Protein AF-A0A818VTC3-F1 (afdb_monomer_lite)

Sequence (369 aa):
MKGSDATNNSQQFNDITTQKNSIYTGKILANLHAGVMDIEAIQTHPITGERTKIVYRYLLLDSETNLQGLLQRLTTYGKLRNVQLLQLVDLNLLSAESAHDEKQKFETLKERLDECAEYRRSMIVYDLDSLVGINRSEGNASTGRTTNLSLINHNIYTHIKDKFQNTHVEFSTNPSHDNETNTEEKWSIVVISEPFLLRQFSDDVKFTRPQSELEEEQAEIRRANEKIRCVQCDDYYVEQDNRMGVCLHHDGFIYDNLSADLTMYIRKRAIEQLLEEEAAFNDQVSHRTLTQEQREQLERRKHRLKYICCDQTLQIGGTINGCKRGKHSPPHITRNEWESVCNRNQEYREKRLTLLKNRVRLQQELNSH

Foldseek 3Di:
DDPDDLVVLLVVLLVPPDPDQKFWFLEKEAALQVQKIKTWIWGQDPPPRDTDIAIDIGGHHPQPNDPVSVVVSVVSNLVSVVAPEEEEDFLVQCVVVVNPDLVSSVVSVVVVVVVQVVTLGYAYEYACCRSWPKDWDWDQDPVGIDTDIDTDNVVSLVVLLVVSLPRGWDDDPDPDPDDDDSTRRYHYYYYDHDPVCSVVSCVSSVPDDHPVVVVVVVVVVCLQPDFAQFLFQRGTDGPVPQDWQPDAGALAWKFFQPDLLRDTDHLVVVLVVLVVVVVVVVVVVVVDDDDPVVVVVNVVRQQGIAGLVPRDGDDDDDRDRHPDTGGGDDRVQDSVNSSVSNVPPPVSVVSSVVSSVVSVVVVVVVVVD

pLDDT: mean 86.64, std 12.54, range [31.94, 98.12]

Radius of gyration: 36.83 Å; chains: 1; bounding box: 92×47×117 Å

Structure (mmCIF, N/CA/C/O backbone):
data_AF-A0A818VTC3-F1
#
_entry.id   AF-A0A818VTC3-F1
#
loop_
_atom_site.group_PDB
_atom_site.id
_atom_site.type_symbol
_atom_site.label_atom_id
_atom_site.label_alt_id
_atom_site.label_comp_id
_atom_site.label_asym_id
_atom_site.label_entity_id
_atom_site.label_seq_id
_atom_site.pdbx_PDB_ins_code
_atom_site.Cartn_x
_atom_site.Cartn_y
_atom_site.Cartn_z
_atom_site.occupancy
_atom_site.B_iso_or_equiv
_atom_site.auth_seq_id
_atom_site.auth_comp_id
_atom_site.auth_asym_id
_atom_site.auth_atom_id
_atom_site.pdbx_PDB_model_num
ATOM 1 N N . MET A 1 1 ? -7.099 -28.345 -2.795 1.00 39.00 1 MET A N 1
ATOM 2 C CA . MET A 1 1 ? -7.503 -27.427 -1.712 1.00 39.00 1 MET A CA 1
ATOM 3 C C . MET A 1 1 ? -7.835 -28.289 -0.509 1.00 39.00 1 MET A C 1
ATOM 5 O O . MET A 1 1 ? -8.793 -29.047 -0.572 1.00 39.00 1 MET A O 1
ATOM 9 N N . LYS A 1 2 ? -6.944 -28.327 0.486 1.00 31.94 2 LYS A N 1
ATOM 10 C CA . LYS A 1 2 ? -7.108 -29.157 1.684 1.00 31.94 2 LYS A CA 1
ATOM 11 C C . LYS A 1 2 ? -7.902 -28.349 2.708 1.00 31.94 2 LYS A C 1
ATOM 13 O O . LYS A 1 2 ? -7.462 -27.274 3.088 1.00 31.94 2 LYS A O 1
ATOM 18 N N . GLY A 1 3 ? -9.067 -28.860 3.098 1.00 41.34 3 GLY A N 1
ATOM 19 C CA . GLY A 1 3 ? -9.838 -28.358 4.230 1.00 41.34 3 GLY A CA 1
ATOM 20 C C . GLY A 1 3 ? -9.204 -28.826 5.535 1.00 41.34 3 GLY A C 1
ATOM 21 O O . GLY A 1 3 ? -9.527 -29.898 6.035 1.00 41.34 3 GLY A O 1
ATOM 22 N N . SER A 1 4 ? -8.271 -28.038 6.051 1.00 43.22 4 SER A N 1
ATOM 23 C CA . SER A 1 4 ? -7.742 -28.135 7.410 1.00 43.22 4 SER A CA 1
ATOM 24 C C . SER A 1 4 ? -7.339 -26.726 7.823 1.00 43.22 4 SER A C 1
ATOM 26 O O . SER A 1 4 ? -6.567 -26.130 7.085 1.00 43.22 4 SER A O 1
ATOM 28 N N . ASP A 1 5 ? -7.906 -26.213 8.923 1.00 49.03 5 ASP A N 1
ATOM 29 C CA . ASP A 1 5 ? -7.344 -25.171 9.823 1.00 49.03 5 ASP A CA 1
ATOM 30 C C . ASP A 1 5 ? -8.361 -24.182 10.427 1.00 49.03 5 ASP A C 1
ATOM 32 O O . ASP A 1 5 ? -7.987 -23.365 11.266 1.00 49.03 5 ASP A O 1
ATOM 36 N N . ALA A 1 6 ? -9.665 -24.293 10.149 1.00 47.62 6 ALA A N 1
ATOM 37 C CA . ALA A 1 6 ? -10.658 -23.445 10.832 1.00 47.62 6 ALA A CA 1
ATOM 38 C C . ALA A 1 6 ? -10.726 -23.704 12.358 1.00 47.62 6 ALA A C 1
ATOM 40 O O . ALA A 1 6 ? -10.856 -22.773 13.153 1.00 47.62 6 ALA A O 1
ATOM 41 N N . THR A 1 7 ? -10.576 -24.961 12.795 1.00 50.78 7 THR A N 1
ATOM 42 C CA . THR A 1 7 ? -10.583 -25.330 14.222 1.00 50.78 7 THR A CA 1
ATOM 43 C C . THR A 1 7 ? -9.333 -24.856 14.969 1.00 50.78 7 THR A C 1
ATOM 45 O O . THR A 1 7 ? -9.454 -24.454 16.125 1.00 50.78 7 THR A O 1
ATOM 48 N N . ASN A 1 8 ? -8.166 -24.810 14.313 1.00 56.31 8 ASN A N 1
ATOM 49 C CA . ASN A 1 8 ? -6.914 -24.332 14.918 1.00 56.31 8 ASN A CA 1
ATOM 50 C C . ASN A 1 8 ? -6.965 -22.828 15.242 1.00 56.31 8 ASN A C 1
ATOM 52 O O . ASN A 1 8 ? -6.545 -22.416 16.322 1.00 56.31 8 ASN A O 1
ATOM 56 N N . ASN A 1 9 ? -7.548 -22.012 14.358 1.00 54.59 9 ASN A N 1
ATOM 57 C CA . ASN A 1 9 ? -7.625 -20.559 14.560 1.00 54.59 9 ASN A CA 1
ATOM 58 C C . ASN A 1 9 ? -8.535 -20.162 15.736 1.00 54.59 9 ASN A C 1
ATOM 60 O O . ASN A 1 9 ? -8.224 -19.229 16.476 1.00 54.59 9 ASN A O 1
ATOM 64 N N . SER A 1 10 ? -9.641 -20.887 15.952 1.00 54.78 10 SER A N 1
ATOM 65 C CA . SER A 1 10 ? -10.542 -20.635 17.089 1.00 54.78 10 SER A CA 1
ATOM 66 C C . SER A 1 10 ? -9.905 -20.938 18.452 1.00 54.78 10 SER A C 1
ATOM 68 O O . SER A 1 10 ? -10.189 -20.243 19.427 1.00 54.78 10 SER A O 1
ATOM 70 N N . GLN A 1 11 ? -9.023 -21.942 18.524 1.00 55.50 11 GLN A N 1
ATOM 71 C CA . GLN A 1 11 ? -8.292 -22.271 19.750 1.00 55.50 11 GLN A CA 1
ATOM 72 C C . GLN A 1 11 ? -7.185 -21.247 20.021 1.00 55.50 11 GLN A C 1
ATOM 74 O O . GLN A 1 11 ? -7.085 -20.764 21.144 1.00 55.50 11 GLN A O 1
ATOM 79 N N . GLN A 1 12 ? -6.451 -20.803 18.993 1.00 60.62 12 GLN A N 1
ATOM 80 C CA . GLN A 1 12 ? -5.389 -19.796 19.144 1.00 60.62 12 GLN A CA 1
ATOM 81 C C . GLN A 1 12 ? -5.875 -18.444 19.684 1.00 60.62 12 GLN A C 1
ATOM 83 O O . GLN A 1 12 ? -5.166 -17.815 20.464 1.00 60.62 12 GLN A O 1
ATOM 88 N N . PHE A 1 13 ? -7.076 -17.996 19.303 1.00 61.94 13 PHE A N 1
ATOM 89 C CA . PHE A 1 13 ? -7.644 -16.756 19.846 1.00 61.94 13 PHE A CA 1
ATOM 90 C C . PHE A 1 13 ? -8.060 -16.890 21.321 1.00 61.94 13 PHE A C 1
ATOM 92 O O . PHE A 1 13 ? -7.973 -15.942 22.094 1.00 61.94 13 PHE A O 1
ATOM 99 N N . ASN A 1 14 ? -8.498 -18.075 21.743 1.00 60.69 14 ASN A N 1
ATOM 100 C CA . ASN A 1 14 ? -8.892 -18.316 23.131 1.00 60.69 14 ASN A CA 1
ATOM 101 C C . ASN A 1 14 ? -7.681 -18.610 24.042 1.00 60.69 14 ASN A C 1
ATOM 103 O O . ASN A 1 14 ? -7.727 -18.284 25.226 1.00 60.69 14 ASN A O 1
ATOM 107 N N . ASP A 1 15 ? -6.573 -19.110 23.482 1.00 58.56 15 ASP A N 1
ATOM 108 C CA . ASP A 1 15 ? -5.282 -19.342 24.158 1.00 58.56 15 ASP A CA 1
ATOM 109 C C . ASP A 1 15 ? -4.424 -18.070 24.325 1.00 58.56 15 ASP A C 1
ATOM 111 O O . ASP A 1 15 ? -3.247 -18.124 24.688 1.00 58.56 15 ASP A O 1
ATOM 115 N N . ILE A 1 16 ? -5.022 -16.887 24.148 1.00 59.25 16 ILE A N 1
ATOM 116 C CA . ILE A 1 16 ? -4.427 -15.564 24.423 1.00 59.25 16 ILE A CA 1
ATOM 117 C C . ILE A 1 16 ? -3.971 -15.396 25.889 1.00 59.25 16 ILE A C 1
ATOM 119 O O . ILE A 1 16 ? -3.355 -14.393 26.259 1.00 59.25 16 ILE A O 1
ATOM 123 N N . THR A 1 17 ? -4.222 -16.382 26.751 1.00 51.62 17 THR A N 1
ATOM 124 C CA . THR A 1 17 ? -3.647 -16.485 28.091 1.00 51.62 17 THR A CA 1
ATOM 125 C C . THR A 1 17 ? -2.115 -16.542 28.031 1.00 51.62 17 THR A C 1
ATOM 127 O O . THR A 1 17 ? -1.484 -17.593 28.073 1.00 51.62 17 THR A O 1
ATOM 130 N N . THR A 1 18 ? -1.517 -15.350 28.005 1.00 54.97 18 THR A N 1
ATOM 131 C CA . THR A 1 18 ? -0.121 -15.023 28.313 1.00 54.97 18 THR A CA 1
ATOM 132 C C . THR A 1 18 ? 0.927 -15.590 27.358 1.00 54.97 18 THR A C 1
ATOM 134 O O . THR A 1 18 ? 1.704 -16.479 27.709 1.00 54.97 18 THR A O 1
ATOM 137 N N . GLN A 1 19 ? 1.069 -14.968 26.181 1.00 64.69 19 GLN A N 1
ATOM 138 C CA . GLN A 1 19 ? 2.383 -14.979 25.535 1.00 64.69 19 GLN A CA 1
ATOM 139 C C . GLN A 1 19 ? 3.405 -14.367 26.505 1.00 64.69 19 GLN A C 1
ATOM 141 O O . GLN A 1 19 ? 3.238 -13.236 26.971 1.00 64.69 19 GLN A O 1
ATOM 146 N N . LYS A 1 20 ? 4.436 -15.144 26.865 1.00 67.38 20 LYS A N 1
ATOM 147 C CA . LYS A 1 20 ? 5.444 -14.736 27.855 1.00 67.38 20 LYS A CA 1
ATOM 148 C C . LYS A 1 20 ? 6.032 -13.373 27.467 1.00 67.38 20 LYS A C 1
ATOM 150 O O . LYS A 1 20 ? 6.410 -13.160 26.318 1.00 67.38 20 LYS A O 1
ATOM 155 N N . ASN A 1 21 ? 6.115 -12.470 28.443 1.00 77.44 21 ASN A N 1
ATOM 156 C CA . ASN A 1 21 ? 6.640 -11.104 28.313 1.00 77.44 21 ASN A CA 1
ATOM 157 C C . ASN A 1 21 ? 5.792 -10.127 27.479 1.00 77.44 21 ASN A C 1
ATOM 159 O O . ASN A 1 21 ? 6.317 -9.097 27.058 1.00 77.44 21 ASN A O 1
ATOM 163 N N . SER A 1 22 ? 4.506 -10.411 27.249 1.00 85.88 22 SER A N 1
ATOM 164 C CA . SER A 1 22 ? 3.594 -9.476 26.576 1.00 85.88 22 SER A CA 1
ATOM 165 C C . SER A 1 22 ? 2.466 -9.000 27.484 1.00 85.88 22 SER A C 1
ATOM 167 O O . SER A 1 22 ? 1.879 -9.780 28.231 1.00 85.88 22 SER A O 1
ATOM 169 N N . ILE A 1 23 ? 2.152 -7.712 27.384 1.00 88.88 23 ILE A N 1
ATOM 170 C CA . ILE A 1 23 ? 1.072 -7.023 28.093 1.00 88.88 23 ILE A CA 1
ATOM 171 C C . ILE A 1 23 ? 0.120 -6.453 27.043 1.00 88.88 23 ILE A C 1
ATOM 173 O O . ILE A 1 23 ? 0.527 -5.619 26.242 1.00 88.88 23 ILE A O 1
ATOM 177 N N . TYR A 1 24 ? -1.135 -6.893 27.013 1.00 91.38 24 TYR A N 1
ATOM 178 C CA . TYR A 1 24 ? -2.119 -6.348 26.072 1.00 91.38 24 TYR A CA 1
ATOM 179 C C . TYR A 1 24 ? -2.448 -4.889 26.392 1.00 91.38 24 TYR A C 1
ATOM 181 O O . TYR A 1 24 ? -2.533 -4.520 27.560 1.00 91.38 24 TYR A O 1
ATOM 189 N N . THR A 1 25 ? -2.664 -4.061 25.365 1.00 93.69 25 THR A N 1
ATOM 190 C CA . THR A 1 25 ? -3.056 -2.652 25.559 1.00 93.69 25 THR A CA 1
ATOM 191 C C . THR A 1 25 ? -4.565 -2.471 25.704 1.00 93.69 25 THR A C 1
ATOM 193 O O . THR A 1 25 ? -5.024 -1.352 25.887 1.00 93.69 25 THR A O 1
ATOM 196 N N . GLY A 1 26 ? -5.350 -3.545 25.604 1.00 94.75 26 GLY A N 1
ATOM 197 C CA . GLY A 1 26 ? -6.813 -3.473 25.624 1.00 94.75 26 GLY A CA 1
ATOM 198 C C . GLY A 1 26 ? -7.426 -3.066 24.285 1.00 94.75 26 GLY A C 1
ATOM 199 O O . GLY A 1 26 ? -8.639 -2.917 24.192 1.00 94.75 26 GLY A O 1
ATOM 200 N N . LYS A 1 27 ? -6.619 -2.884 23.234 1.00 97.00 27 LYS A N 1
ATOM 201 C CA . LYS A 1 27 ? -7.081 -2.396 21.931 1.00 97.00 27 LYS A CA 1
ATOM 202 C C . LYS A 1 27 ? -7.150 -3.525 20.918 1.00 97.00 27 LYS A C 1
ATOM 204 O O . LYS A 1 27 ? -6.170 -4.246 20.716 1.00 97.00 27 LYS A O 1
ATOM 209 N N . ILE A 1 28 ? -8.299 -3.638 20.264 1.00 96.69 28 ILE A N 1
ATOM 210 C CA . ILE A 1 28 ? -8.540 -4.607 19.197 1.00 96.69 28 ILE A CA 1
ATOM 211 C C . ILE A 1 28 ? -9.128 -3.875 17.995 1.00 96.69 28 ILE A C 1
ATOM 213 O O . ILE A 1 28 ? -10.088 -3.116 18.131 1.00 96.69 28 ILE A O 1
ATOM 217 N N . LEU A 1 29 ? -8.574 -4.132 16.816 1.00 97.50 29 LEU A N 1
ATOM 218 C CA . LEU A 1 29 ? -9.082 -3.624 15.550 1.00 97.50 29 LEU A CA 1
ATOM 219 C C . LEU A 1 29 ? -9.507 -4.808 14.679 1.00 97.50 29 LEU A C 1
ATOM 221 O O . LEU A 1 29 ? -8.680 -5.637 14.305 1.00 97.50 29 LEU A O 1
ATOM 225 N N . ALA A 1 30 ? -10.796 -4.912 14.373 1.00 97.31 30 ALA A N 1
ATOM 226 C CA . ALA A 1 30 ? -11.333 -5.960 13.514 1.00 97.31 30 ALA A CA 1
ATOM 227 C C . ALA A 1 30 ? -11.639 -5.395 12.126 1.00 97.31 30 ALA A C 1
ATOM 229 O O . ALA A 1 30 ? -12.513 -4.545 11.970 1.00 97.31 30 ALA A O 1
ATOM 230 N N . ASN A 1 31 ? -10.924 -5.892 11.121 1.00 95.81 31 ASN A N 1
ATOM 231 C CA . ASN A 1 31 ? -11.122 -5.566 9.719 1.00 95.81 31 ASN A CA 1
ATOM 232 C C . ASN A 1 31 ? -11.954 -6.672 9.056 1.00 95.81 31 ASN A C 1
ATOM 234 O O . ASN A 1 31 ? -11.420 -7.707 8.643 1.00 95.81 31 ASN A O 1
ATOM 238 N N . LEU A 1 32 ? -13.262 -6.437 8.938 1.00 94.56 32 LEU A N 1
ATOM 239 C CA . LEU A 1 32 ? -14.185 -7.399 8.329 1.00 94.56 32 LEU A CA 1
ATOM 240 C C . LEU A 1 32 ? -13.917 -7.585 6.830 1.00 94.56 32 LEU A C 1
ATOM 242 O O . LEU A 1 32 ? -14.113 -8.678 6.307 1.00 94.56 32 LEU A O 1
ATOM 246 N N . HIS A 1 33 ? -13.418 -6.553 6.142 1.00 92.62 33 HIS A N 1
ATOM 247 C CA . HIS A 1 33 ? -13.124 -6.626 4.710 1.00 92.62 33 HIS A CA 1
ATOM 248 C C . HIS A 1 33 ? -11.934 -7.533 4.395 1.00 92.62 33 HIS A C 1
ATOM 250 O O . HIS A 1 33 ? -11.997 -8.325 3.458 1.00 92.62 33 HIS A O 1
ATOM 256 N N . ALA A 1 34 ? -10.859 -7.442 5.179 1.00 92.56 34 ALA A N 1
ATOM 257 C CA . ALA A 1 34 ? -9.692 -8.305 5.002 1.00 92.56 34 ALA A CA 1
ATOM 258 C C . ALA A 1 34 ? -9.799 -9.636 5.761 1.00 92.56 34 ALA A C 1
ATOM 260 O O . ALA A 1 34 ? -8.906 -10.470 5.636 1.00 92.56 34 ALA A O 1
ATOM 261 N N . GLY A 1 35 ? -10.855 -9.843 6.555 1.00 95.19 35 GLY A N 1
ATOM 262 C CA . GLY A 1 35 ? -11.014 -11.067 7.332 1.00 95.19 35 GLY A CA 1
ATOM 263 C C . GLY A 1 35 ? -9.955 -11.214 8.425 1.00 95.19 35 GLY A C 1
ATOM 264 O O . GLY A 1 35 ? -9.517 -12.330 8.703 1.00 95.19 35 GLY A O 1
ATOM 265 N N . VAL A 1 36 ? -9.525 -10.108 9.046 1.00 94.62 36 VAL A N 1
ATOM 266 C CA . VAL A 1 36 ? -8.504 -10.126 10.108 1.00 94.62 36 VAL A CA 1
ATOM 267 C C . VAL A 1 36 ? -8.939 -9.359 11.350 1.00 94.62 36 VAL A C 1
ATOM 269 O O . VAL A 1 36 ? -9.726 -8.418 11.288 1.00 94.62 36 VAL A O 1
ATOM 272 N N . MET A 1 37 ? -8.385 -9.748 12.490 1.00 95.00 37 MET A N 1
ATOM 273 C CA . MET A 1 37 ? -8.521 -9.061 13.764 1.00 95.00 37 MET A CA 1
ATOM 274 C C . MET A 1 37 ? -7.151 -8.928 14.414 1.00 95.00 37 MET A C 1
ATOM 276 O O . MET A 1 37 ? -6.455 -9.916 14.642 1.00 95.00 37 MET A O 1
ATOM 280 N N . ASP A 1 38 ? -6.796 -7.695 14.732 1.00 94.69 38 ASP A N 1
ATOM 281 C CA . ASP A 1 38 ? -5.488 -7.307 15.223 1.00 94.69 38 ASP A CA 1
ATOM 282 C C . ASP A 1 38 ? -5.599 -6.878 16.691 1.00 94.69 38 ASP A C 1
ATOM 284 O O . ASP A 1 38 ? -6.381 -5.990 17.033 1.00 94.69 38 ASP A O 1
ATOM 288 N N . ILE A 1 39 ? -4.820 -7.514 17.569 1.00 94.31 39 ILE A N 1
ATOM 289 C CA . ILE A 1 39 ? -4.745 -7.175 18.997 1.00 94.31 39 ILE A CA 1
ATOM 290 C C . ILE A 1 39 ? -3.402 -6.518 19.288 1.00 94.31 39 ILE A C 1
ATOM 292 O O . ILE A 1 39 ? -2.353 -7.136 19.095 1.00 94.31 39 ILE A O 1
ATOM 296 N N . GLU A 1 40 ? -3.433 -5.296 19.816 1.00 94.56 40 GLU A N 1
ATOM 297 C CA . GLU A 1 40 ? -2.222 -4.575 20.204 1.00 94.56 40 GLU A CA 1
ATOM 298 C C . GLU A 1 40 ? -1.717 -5.025 21.589 1.00 94.56 40 GLU A C 1
ATOM 300 O O . GLU A 1 40 ? -2.469 -5.182 22.560 1.00 94.56 40 GLU A O 1
ATOM 305 N N . ALA A 1 41 ? -0.405 -5.226 21.687 1.00 92.88 41 ALA A N 1
ATOM 306 C CA . ALA A 1 41 ? 0.286 -5.565 22.921 1.00 92.88 41 ALA A CA 1
ATOM 307 C C . ALA A 1 41 ? 1.631 -4.838 23.026 1.00 92.88 41 ALA A C 1
ATOM 309 O O . ALA A 1 41 ? 2.177 -4.339 22.048 1.00 92.88 41 ALA A O 1
ATOM 310 N N . ILE A 1 42 ? 2.176 -4.798 24.234 1.00 91.81 42 ILE A N 1
ATOM 311 C CA . ILE A 1 42 ? 3.516 -4.325 24.556 1.00 91.81 42 ILE A CA 1
ATOM 312 C C . ILE A 1 42 ? 4.346 -5.549 24.921 1.00 91.81 42 ILE A C 1
ATOM 314 O O . ILE A 1 42 ? 4.079 -6.206 25.929 1.00 91.81 42 ILE A O 1
ATOM 318 N N . GLN A 1 43 ? 5.356 -5.849 24.117 1.00 91.12 43 GLN A N 1
ATOM 319 C CA . GLN A 1 43 ? 6.326 -6.895 24.391 1.00 91.12 43 GLN A CA 1
ATOM 320 C C . GLN A 1 43 ? 7.535 -6.295 25.103 1.00 91.12 43 GLN A C 1
ATOM 322 O O . GLN A 1 43 ? 8.075 -5.275 24.684 1.00 91.12 43 GLN A O 1
ATOM 327 N N . THR A 1 44 ? 7.961 -6.927 26.194 1.00 90.12 44 THR A N 1
ATOM 328 C CA . THR A 1 44 ? 9.209 -6.576 26.877 1.00 90.12 44 THR A CA 1
ATOM 329 C C . THR A 1 44 ? 10.291 -7.554 26.445 1.00 90.12 44 THR A C 1
ATOM 331 O O . THR A 1 44 ? 10.167 -8.763 26.656 1.00 90.12 44 THR A O 1
ATOM 334 N N . HIS A 1 45 ? 11.358 -7.048 25.836 1.00 89.56 45 HIS A N 1
ATOM 335 C CA . HIS A 1 45 ? 12.483 -7.872 25.428 1.00 89.56 45 HIS A CA 1
ATOM 336 C C . HIS A 1 45 ? 13.139 -8.504 26.673 1.00 89.56 45 HIS A C 1
ATOM 338 O O . HIS A 1 45 ? 13.501 -7.782 27.604 1.00 89.56 45 HIS A O 1
ATOM 344 N N . PRO A 1 46 ? 13.351 -9.834 26.709 1.00 87.44 46 PRO A N 1
ATOM 345 C CA . PRO A 1 46 ? 13.753 -10.539 27.929 1.00 87.44 46 PRO A CA 1
ATOM 346 C C . PRO A 1 46 ? 15.132 -10.126 28.461 1.00 87.44 46 PRO A C 1
ATOM 348 O O . PRO A 1 46 ? 15.374 -10.216 29.658 1.00 87.44 46 PRO A O 1
ATOM 351 N N . ILE A 1 47 ? 16.035 -9.696 27.573 1.00 90.12 47 ILE A N 1
ATOM 352 C CA . ILE A 1 47 ? 17.414 -9.315 27.926 1.00 90.12 47 ILE A CA 1
ATOM 353 C C . ILE A 1 47 ? 17.549 -7.804 28.160 1.00 90.12 47 ILE A C 1
ATOM 355 O O . ILE A 1 47 ? 18.004 -7.388 29.218 1.00 90.12 47 ILE A O 1
ATOM 359 N N . THR A 1 48 ? 17.177 -6.975 27.178 1.00 93.81 48 THR A N 1
ATOM 360 C CA . THR A 1 48 ? 17.347 -5.514 27.247 1.00 93.81 48 THR A CA 1
ATOM 361 C C . THR A 1 48 ? 16.301 -4.811 28.114 1.00 93.81 48 THR A C 1
ATOM 363 O O . THR A 1 48 ? 16.518 -3.668 28.502 1.00 93.81 48 THR A O 1
ATOM 366 N N . GLY A 1 49 ? 15.160 -5.452 28.398 1.00 90.31 49 GLY A N 1
ATOM 367 C CA . GLY A 1 49 ? 14.019 -4.811 29.059 1.00 90.31 49 GLY A CA 1
ATOM 368 C C . GLY A 1 49 ? 13.302 -3.770 28.189 1.00 90.31 49 GLY A C 1
ATOM 369 O O . GLY A 1 49 ? 12.389 -3.099 28.669 1.00 90.31 49 GLY A O 1
ATOM 370 N N . GLU A 1 50 ? 13.698 -3.626 26.921 1.00 92.38 50 GLU A N 1
ATOM 371 C CA . GLU A 1 50 ? 13.079 -2.698 25.979 1.00 92.38 50 GLU A CA 1
ATOM 372 C C . GLU A 1 50 ? 11.616 -3.078 25.740 1.00 92.38 50 GLU A C 1
ATOM 374 O O . GLU A 1 50 ? 11.294 -4.252 25.548 1.00 92.38 50 GLU A O 1
ATOM 379 N N . ARG A 1 51 ? 10.728 -2.081 25.768 1.00 91.12 51 ARG A N 1
ATOM 380 C CA . ARG A 1 51 ? 9.293 -2.261 25.546 1.00 91.12 51 ARG A CA 1
ATOM 381 C C . ARG A 1 51 ? 8.929 -1.813 24.141 1.00 91.12 51 ARG A C 1
ATOM 383 O O . ARG A 1 51 ? 9.015 -0.626 23.837 1.00 91.12 51 ARG A O 1
ATOM 390 N N . THR A 1 52 ? 8.466 -2.743 23.320 1.00 92.06 52 THR A N 1
ATOM 391 C CA . THR A 1 52 ? 8.019 -2.475 21.953 1.00 92.06 52 THR A CA 1
ATOM 392 C C . THR A 1 52 ? 6.539 -2.795 21.816 1.00 92.06 52 THR A C 1
ATOM 394 O O . THR A 1 52 ? 6.035 -3.750 22.407 1.00 92.06 52 THR A O 1
ATOM 397 N N . LYS A 1 53 ? 5.810 -1.975 21.055 1.00 92.25 53 LYS A N 1
ATOM 398 C CA . LYS A 1 53 ? 4.441 -2.322 20.678 1.00 92.25 53 LYS A CA 1
ATOM 399 C C . LYS A 1 53 ? 4.472 -3.334 19.541 1.00 92.25 53 LYS A C 1
ATOM 401 O O . LYS A 1 53 ? 5.253 -3.183 18.605 1.00 92.25 53 LYS A O 1
ATOM 406 N N . ILE A 1 54 ? 3.610 -4.333 19.627 1.00 92.19 54 ILE A N 1
ATOM 407 C CA . ILE A 1 54 ? 3.440 -5.388 18.634 1.00 92.19 54 ILE A CA 1
ATOM 408 C C . ILE A 1 54 ? 1.950 -5.636 18.394 1.00 92.19 54 ILE A C 1
ATOM 410 O O . ILE A 1 54 ? 1.107 -5.270 19.216 1.00 92.19 54 ILE A O 1
ATOM 414 N N . VAL A 1 55 ? 1.634 -6.292 17.279 1.00 92.69 55 VAL A N 1
ATOM 415 C CA . VAL A 1 55 ? 0.276 -6.734 16.954 1.00 92.69 55 VAL A CA 1
ATOM 416 C C . VAL A 1 55 ? 0.238 -8.238 16.781 1.00 92.69 55 VAL A C 1
ATOM 418 O O . VAL A 1 55 ? 1.023 -8.811 16.026 1.00 92.69 55 VAL A O 1
ATOM 421 N N . TYR A 1 56 ? -0.728 -8.860 17.447 1.00 90.94 56 TYR A N 1
ATOM 422 C CA . TYR A 1 56 ? -1.118 -10.238 17.203 1.00 90.94 56 TYR A CA 1
ATOM 423 C C . TYR A 1 56 ? -2.287 -10.262 16.226 1.00 90.94 56 TYR A C 1
ATOM 425 O O . TYR A 1 56 ? -3.387 -9.827 16.566 1.00 90.94 56 TYR A O 1
ATOM 433 N N . ARG A 1 57 ? -2.030 -10.764 15.017 1.00 92.06 57 ARG A N 1
ATOM 434 C CA . ARG A 1 57 ? -3.021 -10.875 13.946 1.00 92.06 57 ARG A CA 1
ATOM 435 C C . ARG A 1 57 ? -3.685 -12.245 13.965 1.00 92.06 57 ARG A C 1
ATOM 437 O O . ARG A 1 57 ? -3.006 -13.266 13.888 1.00 92.06 57 ARG A O 1
ATOM 444 N N . TYR A 1 58 ? -5.010 -12.246 13.999 1.00 91.62 58 TYR A N 1
ATOM 445 C CA . TYR A 1 58 ? -5.852 -13.434 13.930 1.00 91.62 58 TYR A CA 1
ATOM 446 C C . TYR A 1 58 ? -6.737 -13.367 12.693 1.00 91.62 58 TYR A C 1
ATOM 448 O O . TYR A 1 58 ? -7.307 -12.322 12.384 1.00 91.62 58 TYR A O 1
ATOM 456 N N . LEU A 1 59 ? -6.892 -14.491 12.000 1.00 93.81 59 LEU A N 1
ATOM 457 C CA . LEU A 1 59 ? -7.883 -14.599 10.935 1.00 93.81 59 LEU A CA 1
ATOM 458 C C . LEU A 1 59 ? -9.291 -14.642 11.549 1.00 93.81 59 LEU A C 1
ATOM 460 O O . LEU A 1 59 ? -9.525 -15.271 12.592 1.00 93.81 59 LEU A O 1
ATOM 464 N N . LEU A 1 60 ? -10.232 -13.954 10.911 1.00 93.88 60 LEU A N 1
ATOM 465 C CA . LEU A 1 60 ? -11.651 -14.174 11.156 1.00 93.88 60 LEU A CA 1
ATOM 466 C C . LEU A 1 60 ? -12.024 -15.581 10.667 1.00 93.88 60 LEU A C 1
ATOM 468 O O . LEU A 1 60 ? -11.430 -16.109 9.727 1.00 93.88 60 LEU A O 1
ATOM 472 N N . LEU A 1 61 ? -12.985 -16.207 11.336 1.00 93.06 61 LEU A N 1
ATOM 473 C CA . LEU A 1 61 ? -13.574 -17.459 10.876 1.00 93.06 61 LEU A CA 1
ATOM 474 C C . LEU A 1 61 ? -14.435 -17.191 9.637 1.00 93.06 61 LEU A C 1
ATOM 476 O O . LEU A 1 61 ? -15.007 -16.113 9.500 1.00 93.06 61 LEU A O 1
ATOM 480 N N . ASP A 1 62 ? -14.628 -18.202 8.791 1.00 91.31 62 ASP A N 1
ATOM 481 C CA . ASP A 1 62 ? -15.484 -18.087 7.597 1.00 91.31 62 ASP A CA 1
ATOM 482 C C . ASP A 1 62 ? -16.932 -17.672 7.934 1.00 91.31 62 ASP A C 1
ATOM 484 O O . ASP A 1 62 ? -17.636 -17.117 7.095 1.00 91.31 62 ASP A O 1
ATOM 488 N N . SER A 1 63 ? -17.388 -17.927 9.167 1.00 91.44 63 SER A N 1
ATOM 489 C CA . SER A 1 63 ? -18.699 -17.505 9.678 1.00 91.44 63 SER A CA 1
ATOM 490 C C . SER A 1 63 ? -18.747 -16.055 10.178 1.00 91.44 63 SER A C 1
ATOM 492 O O . SER A 1 63 ? -19.828 -15.529 10.428 1.00 91.44 63 SER A O 1
ATOM 494 N N . GLU A 1 64 ? -17.602 -15.403 10.369 1.00 92.94 64 GLU A N 1
ATOM 495 C CA . GLU A 1 64 ? -17.474 -14.049 10.921 1.00 92.94 64 GLU A CA 1
ATOM 496 C C . GLU A 1 64 ? -17.417 -12.993 9.810 1.00 92.94 64 GLU A C 1
ATOM 498 O O . GLU A 1 64 ? -16.567 -12.107 9.795 1.00 92.94 64 GLU A O 1
ATOM 503 N N . THR A 1 65 ? -18.350 -13.073 8.862 1.00 90.31 65 THR A N 1
ATOM 504 C CA . THR A 1 65 ? -18.450 -12.117 7.747 1.00 90.31 65 THR A CA 1
ATOM 505 C C . THR A 1 65 ? -19.110 -10.795 8.143 1.00 90.31 65 THR A C 1
ATOM 507 O O . THR A 1 65 ? -19.229 -9.890 7.323 1.00 90.31 65 THR A O 1
ATOM 510 N N . ASN A 1 66 ? -19.629 -10.700 9.367 1.00 90.69 66 ASN A N 1
ATOM 511 C CA . ASN A 1 66 ? -20.300 -9.526 9.908 1.00 90.69 66 ASN A CA 1
ATOM 512 C C . ASN A 1 66 ? -20.081 -9.432 11.426 1.00 90.69 66 ASN A C 1
ATOM 514 O O . ASN A 1 66 ? -19.591 -10.367 12.068 1.00 90.69 66 ASN A O 1
ATOM 518 N N . LEU A 1 67 ? -20.488 -8.299 12.001 1.00 91.75 67 LEU A N 1
ATOM 519 C CA . LEU A 1 67 ? -20.369 -8.029 13.430 1.00 91.75 67 LEU A CA 1
ATOM 520 C C . LEU A 1 67 ? -21.056 -9.088 14.302 1.00 91.75 67 LEU A C 1
ATOM 522 O O . LEU A 1 67 ? -20.494 -9.502 15.311 1.00 91.75 67 LEU A O 1
ATOM 526 N N . GLN A 1 68 ? -22.242 -9.560 13.911 1.00 91.00 68 GLN A N 1
ATOM 527 C CA . GLN A 1 68 ? -22.994 -10.550 14.684 1.00 91.00 68 GLN A CA 1
ATOM 528 C C . GLN A 1 68 ? -22.214 -11.863 14.844 1.00 91.00 68 GLN A C 1
ATOM 530 O O . GLN A 1 68 ? -22.156 -12.404 15.948 1.00 91.00 68 GLN A O 1
ATOM 535 N N . GLY A 1 69 ? -21.584 -12.352 13.770 1.00 90.50 69 GLY A N 1
ATOM 536 C CA . GLY A 1 69 ? -20.723 -13.535 13.825 1.00 90.50 69 GLY A CA 1
ATOM 537 C C . GLY A 1 69 ? -19.517 -13.323 14.744 1.00 90.50 69 GLY A C 1
ATOM 538 O O . GLY A 1 69 ? -19.225 -14.165 15.593 1.00 90.50 69 GLY A O 1
ATOM 539 N N . LEU A 1 70 ? -18.866 -12.160 14.635 1.00 93.75 70 LEU A N 1
ATOM 540 C CA . LEU A 1 70 ? -17.700 -11.805 15.449 1.00 93.75 70 LEU A CA 1
ATOM 541 C C . LEU A 1 70 ? -18.037 -11.665 16.945 1.00 93.75 70 LEU A C 1
ATOM 543 O O . LEU A 1 70 ? -17.249 -12.068 17.806 1.00 93.75 70 LEU A O 1
ATOM 547 N N . LEU A 1 71 ? -19.219 -11.137 17.280 1.00 94.56 71 LEU A N 1
ATOM 548 C CA . LEU A 1 71 ? -19.657 -10.933 18.664 1.00 94.56 71 LEU A CA 1
ATOM 549 C C . LEU A 1 71 ? -19.703 -12.231 19.471 1.00 94.56 71 LEU A C 1
ATOM 551 O O . LEU A 1 71 ? -19.426 -12.207 20.670 1.00 94.56 71 LEU A O 1
ATOM 555 N N . GLN A 1 72 ? -19.999 -13.371 18.844 1.00 91.81 72 GLN A N 1
ATOM 556 C CA . GLN A 1 72 ? -19.985 -14.662 19.532 1.00 91.81 72 GLN A CA 1
ATOM 557 C C . GLN A 1 72 ? -18.575 -15.023 20.027 1.00 91.81 72 GLN A C 1
ATOM 559 O O . GLN A 1 72 ? -18.400 -15.474 21.169 1.00 91.81 72 GLN A O 1
ATOM 564 N N . ARG A 1 73 ? -17.554 -14.786 19.194 1.00 91.88 73 ARG A N 1
ATOM 565 C CA . ARG A 1 73 ? -16.153 -15.014 19.561 1.00 91.88 73 ARG A CA 1
ATOM 566 C C . ARG A 1 73 ? -15.680 -14.005 20.602 1.00 91.88 73 ARG A C 1
ATOM 568 O O . ARG A 1 73 ? -15.087 -14.414 21.596 1.00 91.88 73 ARG A O 1
ATOM 575 N N . LEU A 1 74 ? -16.020 -12.724 20.445 1.00 94.56 74 LEU A N 1
ATOM 576 C CA . LEU A 1 74 ? -15.703 -11.686 21.435 1.00 94.56 74 LEU A CA 1
ATOM 577 C C . LEU A 1 74 ? -16.359 -11.959 22.794 1.00 94.56 74 LEU A C 1
ATOM 579 O O . LEU A 1 74 ? -15.719 -11.798 23.827 1.00 94.56 74 LEU A O 1
ATOM 583 N N . THR A 1 75 ? -17.595 -12.461 22.810 1.00 94.56 75 THR A N 1
ATOM 584 C CA . THR A 1 75 ? -18.288 -12.872 24.042 1.00 94.56 75 THR A CA 1
ATOM 585 C C . THR A 1 75 ? -17.568 -14.032 24.725 1.00 94.56 75 THR A C 1
ATOM 587 O O . THR A 1 75 ? -17.407 -14.040 25.945 1.00 94.56 75 THR A O 1
ATOM 590 N N . THR A 1 76 ? -17.117 -15.019 23.950 1.00 92.50 76 THR A N 1
ATOM 591 C CA . THR A 1 76 ? -16.338 -16.150 24.475 1.00 92.50 76 THR A CA 1
ATOM 592 C C . THR A 1 76 ? -15.015 -15.667 25.066 1.00 92.50 76 THR A C 1
ATOM 594 O O . THR A 1 76 ? -14.676 -16.027 26.191 1.00 92.50 76 THR A O 1
ATOM 597 N N . TYR A 1 77 ? -14.321 -14.776 24.361 1.00 91.50 77 TYR A N 1
ATOM 598 C CA . TYR A 1 77 ? -13.093 -14.151 24.835 1.00 91.50 77 TYR A CA 1
ATOM 599 C C . TYR A 1 77 ? -13.307 -13.326 26.110 1.00 91.50 77 TYR A C 1
ATOM 601 O O . TYR A 1 77 ? -12.588 -13.509 27.090 1.00 91.50 77 TYR A O 1
ATOM 609 N N . GLY A 1 78 ? -14.351 -12.496 26.159 1.00 92.62 78 GLY A N 1
ATOM 610 C CA . GLY A 1 78 ? -14.729 -11.739 27.352 1.00 92.62 78 GLY A CA 1
ATOM 611 C C . GLY A 1 78 ? -14.990 -12.641 28.561 1.00 92.62 78 GLY A C 1
ATOM 612 O O . GLY A 1 78 ? -14.489 -12.363 29.651 1.00 92.62 78 GLY A O 1
ATOM 613 N N . LYS A 1 79 ? -15.684 -13.774 28.368 1.00 92.50 79 LYS A N 1
ATOM 614 C CA . LYS A 1 79 ? -15.883 -14.781 29.427 1.00 92.50 79 LYS A CA 1
ATOM 615 C C . LYS A 1 79 ? -14.559 -15.339 29.948 1.00 92.50 79 LYS A C 1
ATOM 617 O O . LYS A 1 79 ? -14.383 -15.413 31.157 1.00 92.50 79 LYS A O 1
ATOM 622 N N . LEU A 1 80 ? -13.618 -15.684 29.066 1.00 88.75 80 LEU A N 1
ATOM 623 C CA . LEU A 1 80 ? -12.299 -16.204 29.460 1.00 88.75 80 LEU A CA 1
ATOM 624 C C . LEU A 1 80 ? -11.463 -15.184 30.249 1.00 88.75 80 LEU A C 1
ATOM 626 O O . LEU A 1 80 ? -10.634 -15.564 31.072 1.00 88.75 80 LEU A O 1
ATOM 630 N N . ARG A 1 81 ? -11.688 -13.887 30.022 1.00 87.50 81 ARG A N 1
ATOM 631 C CA . ARG A 1 81 ? -11.013 -12.782 30.724 1.00 87.50 81 ARG A CA 1
ATOM 632 C C . ARG A 1 81 ? -11.760 -12.323 31.988 1.00 87.50 81 ARG A C 1
ATOM 634 O O . ARG A 1 81 ? -11.303 -11.415 32.684 1.00 87.50 81 ARG A O 1
ATOM 641 N N . ASN A 1 82 ? -12.880 -12.968 32.331 1.00 91.06 82 ASN A N 1
ATOM 642 C CA . ASN A 1 82 ? -13.789 -12.563 33.410 1.00 91.06 82 ASN A CA 1
ATOM 643 C C . ASN A 1 82 ? -14.258 -11.103 33.269 1.00 91.06 82 ASN A C 1
ATOM 645 O O . ASN A 1 82 ? -14.288 -10.348 34.243 1.00 91.06 82 ASN A O 1
ATOM 649 N N . VAL A 1 83 ? -14.588 -10.692 32.044 1.00 92.81 83 VAL A N 1
ATOM 650 C CA . VAL A 1 83 ? -15.214 -9.394 31.773 1.00 92.81 83 VAL A CA 1
ATOM 651 C C . VAL A 1 83 ? -16.598 -9.357 32.424 1.00 92.81 83 VAL A C 1
ATOM 653 O O . VAL A 1 83 ? -17.399 -10.272 32.248 1.00 92.81 83 VAL A O 1
ATOM 656 N N . GLN A 1 84 ? -16.868 -8.297 33.183 1.00 95.62 84 GLN A N 1
ATOM 657 C CA . GLN A 1 84 ? -18.120 -8.088 33.914 1.00 95.62 84 GLN A CA 1
ATOM 658 C C . GLN A 1 84 ? -19.208 -7.493 33.017 1.00 95.62 84 GLN A C 1
ATOM 660 O O . GLN A 1 84 ? -20.373 -7.855 33.147 1.00 95.62 84 GLN A O 1
ATOM 665 N N . LEU A 1 85 ? -18.816 -6.610 32.095 1.00 96.50 85 LEU A N 1
ATOM 666 C CA . LEU A 1 85 ? -19.711 -5.974 31.135 1.00 96.50 85 LEU A CA 1
ATOM 667 C C . LEU A 1 85 ? -19.117 -6.044 29.728 1.00 96.50 85 LEU A C 1
ATOM 669 O O . LEU A 1 85 ? -18.003 -5.574 29.504 1.00 96.50 85 LEU A O 1
ATOM 673 N N . LEU A 1 86 ? -19.883 -6.588 28.782 1.00 96.44 86 LEU A N 1
ATOM 674 C CA . LEU A 1 86 ? -19.620 -6.460 27.351 1.00 96.44 86 LEU A CA 1
ATOM 675 C C . LEU A 1 86 ? -20.743 -5.632 26.736 1.00 96.44 86 LEU A C 1
ATOM 677 O O . LEU A 1 86 ? -21.906 -6.023 26.811 1.00 96.44 86 LEU A O 1
ATOM 681 N N . GLN A 1 87 ? -20.388 -4.512 26.119 1.00 95.25 87 GLN A N 1
ATOM 682 C CA . GLN A 1 87 ? -21.336 -3.582 25.527 1.00 95.25 87 GLN A CA 1
ATOM 683 C C . GLN A 1 87 ? -21.072 -3.424 24.036 1.00 95.25 87 GLN A C 1
ATOM 685 O O . GLN A 1 87 ? -19.958 -3.112 23.617 1.00 95.25 87 GLN A O 1
ATOM 690 N N . LEU A 1 88 ? -22.110 -3.644 23.235 1.00 95.19 88 LEU A N 1
ATOM 691 C CA . LEU A 1 88 ? -22.100 -3.319 21.818 1.00 95.19 88 LEU A CA 1
ATOM 692 C C . LEU A 1 88 ? -22.668 -1.915 21.633 1.00 95.19 88 LEU A C 1
ATOM 694 O O . LEU A 1 88 ? -23.758 -1.628 22.120 1.00 95.19 88 LEU A O 1
ATOM 698 N N . VAL A 1 89 ? -21.950 -1.080 20.894 1.00 93.94 89 VAL A N 1
ATOM 699 C CA . VAL A 1 89 ? -22.392 0.238 20.456 1.00 93.94 89 VAL A CA 1
ATOM 700 C C . VAL A 1 89 ? -22.491 0.218 18.935 1.00 93.94 89 VAL A C 1
ATOM 702 O O . VAL A 1 89 ? -21.482 0.177 18.229 1.00 93.94 89 VAL A O 1
ATOM 705 N N . ASP A 1 90 ? -23.722 0.234 18.439 1.00 91.75 90 ASP A N 1
ATOM 706 C CA . ASP A 1 90 ? -24.059 0.271 17.020 1.00 91.75 90 ASP A CA 1
ATOM 707 C C . ASP A 1 90 ? -25.180 1.293 16.759 1.00 91.75 90 ASP A C 1
ATOM 709 O O . ASP A 1 90 ? -25.730 1.917 17.675 1.00 91.75 90 ASP A O 1
ATOM 713 N N . LEU A 1 91 ? -25.535 1.483 15.488 1.00 83.81 91 LEU A N 1
ATOM 714 C CA . LEU A 1 91 ? -26.627 2.387 15.124 1.00 83.81 91 LEU A CA 1
ATOM 715 C C . LEU A 1 91 ? -27.994 1.924 15.664 1.00 83.81 91 LEU A C 1
ATOM 717 O O . LEU A 1 91 ? -28.864 2.765 15.904 1.00 83.81 91 LEU A O 1
ATOM 721 N N . ASN A 1 92 ? -28.202 0.618 15.865 1.00 83.19 92 ASN A N 1
ATOM 722 C CA . ASN A 1 92 ? -29.471 0.086 16.365 1.00 83.19 92 ASN A CA 1
ATOM 723 C C . ASN A 1 92 ? -29.692 0.456 17.831 1.00 83.19 92 ASN A C 1
ATOM 725 O O . ASN A 1 92 ? -30.801 0.854 18.179 1.00 83.19 92 ASN A O 1
ATOM 729 N N . LEU A 1 93 ? -28.647 0.399 18.662 1.00 81.44 93 LEU A N 1
ATOM 730 C CA . LEU A 1 93 ? -28.676 0.874 20.044 1.00 81.44 93 LEU A CA 1
ATOM 731 C C . LEU A 1 93 ? -29.094 2.345 20.095 1.00 81.44 93 LEU A C 1
ATOM 733 O O . LEU A 1 93 ? -30.032 2.703 20.803 1.00 81.44 93 LEU A O 1
ATOM 737 N N . LEU A 1 94 ? -28.433 3.186 19.297 1.00 79.62 94 LEU A N 1
ATOM 738 C CA . LEU A 1 94 ? -28.740 4.615 19.246 1.00 79.62 94 LEU A CA 1
ATOM 739 C C . LEU A 1 94 ? -30.172 4.872 18.751 1.00 79.62 94 LEU A C 1
ATOM 741 O O . LEU A 1 94 ? -30.858 5.762 19.243 1.00 79.62 94 LEU A O 1
ATOM 745 N N . SER A 1 95 ? -30.647 4.072 17.797 1.00 77.19 95 SER A N 1
ATOM 746 C CA . SER A 1 95 ? -32.003 4.201 17.255 1.00 77.19 95 SER A CA 1
ATOM 747 C C . SER A 1 95 ? -33.083 3.724 18.236 1.00 77.19 95 SER A C 1
ATOM 749 O O . SER A 1 95 ? -34.166 4.305 18.269 1.00 77.19 95 SER A O 1
ATOM 751 N N . ALA A 1 96 ? -32.803 2.691 19.038 1.00 74.75 96 ALA A N 1
ATOM 752 C CA . ALA A 1 96 ? -33.731 2.140 20.027 1.00 74.75 96 ALA A CA 1
ATOM 753 C C . ALA A 1 96 ? -34.017 3.116 21.180 1.00 74.75 96 ALA A C 1
ATOM 755 O O . ALA A 1 96 ? -35.135 3.158 21.686 1.00 74.75 96 ALA A O 1
ATOM 756 N N . GLU A 1 97 ? -33.044 3.957 21.532 1.00 76.94 97 GLU A N 1
ATOM 757 C CA . GLU A 1 97 ? -33.163 4.994 22.571 1.00 76.94 97 GLU A CA 1
ATOM 758 C C . GLU A 1 97 ? -33.868 6.271 22.069 1.00 76.94 97 GLU A C 1
ATOM 760 O O . GLU A 1 97 ? -33.843 7.312 22.721 1.00 76.94 97 GLU A O 1
ATOM 765 N N . SER A 1 98 ? -34.512 6.220 20.894 1.00 75.75 98 SER A N 1
ATOM 766 C CA . SER A 1 98 ? -35.172 7.371 20.253 1.00 75.75 98 SER A CA 1
ATOM 767 C C . SER A 1 98 ? -34.237 8.567 19.998 1.00 75.75 98 SER A C 1
ATOM 769 O O . SER A 1 98 ? -34.700 9.701 19.865 1.00 75.75 98 SER A O 1
ATOM 771 N N . ALA A 1 99 ? -32.923 8.328 19.896 1.00 71.62 99 ALA A N 1
ATOM 772 C CA . ALA A 1 99 ? -31.936 9.360 19.607 1.00 71.62 99 ALA A CA 1
ATOM 773 C C . ALA A 1 99 ? -31.936 9.694 18.106 1.00 71.62 99 ALA A C 1
ATOM 775 O O . ALA A 1 99 ? -31.198 9.119 17.296 1.00 71.62 99 ALA A O 1
ATOM 776 N N . HIS A 1 100 ? -32.817 10.609 17.708 1.00 75.44 100 HIS A N 1
ATOM 777 C CA . HIS A 1 100 ? -33.021 10.952 16.300 1.00 75.44 100 HIS A CA 1
ATOM 778 C C . HIS A 1 100 ? -32.038 12.015 15.798 1.00 75.44 100 HIS A C 1
ATOM 780 O O . HIS A 1 100 ? -31.664 11.983 14.623 1.00 75.44 100 HIS A O 1
ATOM 786 N N . ASP A 1 101 ? -31.582 12.913 16.675 1.00 84.00 101 ASP A N 1
ATOM 787 C CA . ASP A 1 101 ? -30.577 13.928 16.352 1.00 84.00 101 ASP A CA 1
ATOM 788 C C . ASP A 1 101 ? -29.156 13.521 16.798 1.00 84.00 101 ASP A C 1
ATOM 790 O O . ASP A 1 101 ? -28.964 12.653 17.651 1.00 84.00 101 ASP A O 1
ATOM 794 N N . GLU A 1 102 ? -28.129 14.117 16.181 1.00 81.44 102 GLU A N 1
ATOM 795 C CA . GLU A 1 102 ? -26.718 13.794 16.465 1.00 81.44 102 GLU A CA 1
ATOM 796 C C . GLU A 1 102 ? -26.346 14.048 17.934 1.00 81.44 102 GLU A C 1
ATOM 798 O O . GLU A 1 102 ? -25.545 13.311 18.508 1.00 81.44 102 GLU A O 1
ATOM 803 N N . LYS A 1 103 ? -26.955 15.058 18.565 1.00 87.69 103 LYS A N 1
ATOM 804 C CA . LYS A 1 103 ? -26.671 15.423 19.952 1.00 87.69 103 LYS A CA 1
ATOM 805 C C . LYS A 1 103 ? -27.160 14.341 20.912 1.00 87.69 103 LYS A C 1
ATOM 807 O O . LYS A 1 103 ? -26.406 13.932 21.785 1.00 87.69 103 LYS A O 1
ATOM 812 N N . GLN A 1 104 ? -28.383 13.850 20.736 1.00 88.38 104 GLN A N 1
ATOM 813 C CA . GLN A 1 104 ? -28.934 12.742 21.514 1.00 88.38 104 GLN A CA 1
ATOM 814 C C . GLN A 1 104 ? -28.096 11.481 21.322 1.00 88.38 104 GLN A C 1
ATOM 816 O O . GLN A 1 104 ? -27.730 10.841 22.301 1.00 88.38 104 GLN A O 1
ATOM 821 N N . LYS A 1 105 ? -27.713 11.170 20.075 1.00 86.44 105 LYS A N 1
ATOM 822 C CA . LYS A 1 105 ? -26.847 10.018 19.777 1.00 86.44 105 LYS A CA 1
ATOM 823 C C . LYS A 1 105 ? -25.520 10.108 20.522 1.00 86.44 105 LYS A C 1
ATOM 825 O O . LYS A 1 105 ? -25.031 9.108 21.040 1.00 86.44 105 LYS A O 1
ATOM 830 N N . PHE A 1 106 ? -24.946 11.306 20.575 1.00 88.38 106 PHE A N 1
ATOM 831 C CA . PHE A 1 106 ? -23.709 11.567 21.291 1.00 88.38 106 PHE A CA 1
ATOM 832 C C . PHE A 1 106 ? -23.864 11.443 22.815 1.00 88.38 106 PHE A C 1
ATOM 834 O O . PHE A 1 106 ? -23.014 10.824 23.450 1.00 88.38 106 PHE A O 1
ATOM 841 N N . GLU A 1 107 ? -24.937 11.978 23.404 1.00 90.06 107 GLU A N 1
ATOM 842 C CA . GLU A 1 107 ? -25.197 11.828 24.845 1.00 90.06 107 GLU A CA 1
ATOM 843 C C . GLU A 1 107 ? -25.430 10.359 25.219 1.00 90.06 107 GLU A C 1
ATOM 845 O O . GLU A 1 107 ? -24.785 9.865 26.138 1.00 90.06 107 GLU A O 1
ATOM 850 N N . THR A 1 108 ? -26.234 9.614 24.452 1.00 90.25 108 THR A N 1
ATOM 851 C CA . THR A 1 108 ? -26.417 8.169 24.669 1.00 90.25 108 THR A CA 1
ATOM 852 C C . THR A 1 108 ? -25.091 7.417 24.551 1.00 90.25 108 THR A C 1
ATOM 854 O O . THR A 1 108 ? -24.778 6.583 25.393 1.00 90.25 108 THR A O 1
ATOM 857 N N . LEU A 1 109 ? -24.267 7.716 23.539 1.00 91.12 109 LEU A N 1
ATOM 858 C CA . LEU A 1 109 ? -22.930 7.128 23.412 1.00 91.12 109 LEU A CA 1
ATOM 859 C C . LEU A 1 109 ? -22.083 7.384 24.666 1.00 91.12 109 LEU A C 1
ATOM 861 O O . LEU A 1 109 ? -21.427 6.471 25.167 1.00 91.12 109 LEU A O 1
ATOM 865 N N . LYS A 1 110 ? -22.101 8.618 25.171 1.00 91.69 110 LYS A N 1
ATOM 866 C CA . LYS A 1 110 ? -21.354 9.020 26.360 1.00 91.69 110 LYS A CA 1
ATOM 867 C C . LYS A 1 110 ? -21.850 8.301 27.617 1.00 91.69 110 LYS A C 1
ATOM 869 O O . LYS A 1 110 ? -21.025 7.763 28.343 1.00 91.69 110 LYS A O 1
ATOM 874 N N . GLU A 1 111 ? -23.160 8.215 27.832 1.00 92.75 111 GLU A N 1
ATOM 875 C CA . GLU A 1 111 ? -23.757 7.481 28.959 1.00 92.75 111 GLU A CA 1
ATOM 876 C C . GLU A 1 111 ? -23.328 6.010 28.970 1.00 92.75 111 GLU A C 1
ATOM 878 O O . GLU A 1 111 ? -22.930 5.480 30.004 1.00 92.75 111 GLU A O 1
ATOM 883 N N . ARG A 1 112 ? -23.338 5.360 27.802 1.00 91.81 112 ARG A N 1
ATOM 884 C CA . ARG A 1 112 ? -22.927 3.956 27.644 1.00 91.81 112 ARG A CA 1
ATOM 885 C C . ARG A 1 112 ? -21.432 3.773 27.918 1.00 91.81 112 ARG A C 1
ATOM 887 O O . ARG A 1 112 ? -21.012 2.796 28.529 1.00 91.81 112 ARG A O 1
ATOM 894 N N . LEU A 1 113 ? -20.613 4.738 27.513 1.00 90.62 113 LEU A N 1
ATOM 895 C CA . LEU A 1 113 ? -19.183 4.740 27.821 1.00 90.62 113 LEU A CA 1
ATOM 896 C C . LEU A 1 113 ? -18.898 4.945 29.305 1.00 90.62 113 LEU A C 1
ATOM 898 O O . LEU A 1 113 ? -17.991 4.303 29.835 1.00 90.62 113 LEU A O 1
ATOM 902 N N . ASP A 1 114 ? -19.647 5.834 29.948 1.00 92.00 114 ASP A N 1
ATOM 903 C CA . ASP A 1 114 ? -19.521 6.112 31.373 1.00 92.00 114 ASP A CA 1
ATOM 904 C C . ASP A 1 114 ? -19.966 4.883 32.188 1.00 92.00 114 ASP A C 1
ATOM 906 O O . ASP A 1 114 ? -19.219 4.444 33.059 1.00 92.00 114 ASP A O 1
ATOM 910 N N . GLU A 1 115 ? -21.066 4.222 31.809 1.00 93.94 115 GLU A N 1
ATOM 911 C CA . GLU A 1 115 ? -21.488 2.919 32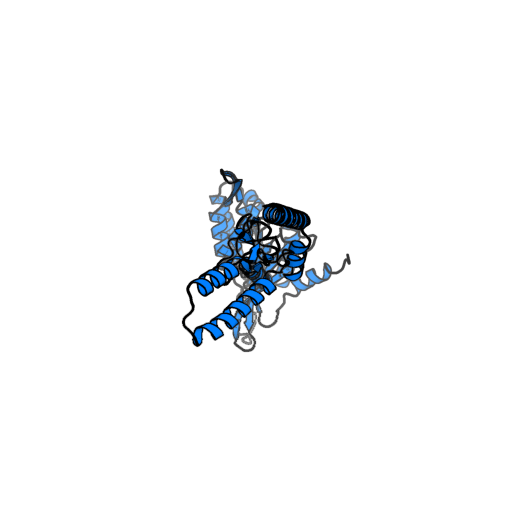.354 1.00 93.94 115 GLU A CA 1
ATOM 912 C C . GLU A 1 115 ? -20.365 1.873 32.227 1.00 93.94 115 GLU A C 1
ATOM 914 O O . GLU A 1 115 ? -19.967 1.235 33.202 1.00 93.94 115 GLU A O 1
ATOM 919 N N . CYS A 1 116 ? -19.771 1.732 31.039 1.00 93.19 116 CYS A N 1
ATOM 920 C CA . CYS A 1 116 ? -18.656 0.812 30.810 1.00 93.19 116 CYS A CA 1
ATOM 921 C C . CYS A 1 116 ? -17.405 1.148 31.647 1.00 93.19 116 CYS A C 1
ATOM 923 O O . CYS A 1 116 ? -16.614 0.259 32.002 1.00 93.19 116 CYS A O 1
ATOM 925 N N . ALA A 1 117 ? -17.206 2.419 31.997 1.00 90.38 117 ALA A N 1
ATOM 926 C CA . ALA A 1 117 ? -16.101 2.857 32.837 1.00 90.38 117 ALA A CA 1
ATOM 927 C C . ALA A 1 117 ? -16.258 2.411 34.304 1.00 90.38 117 ALA A C 1
ATOM 929 O O . ALA A 1 117 ? -15.240 2.162 34.951 1.00 90.38 117 ALA A O 1
ATOM 930 N N . GLU A 1 118 ? -17.479 2.193 34.799 1.00 94.12 118 GLU A N 1
ATOM 931 C CA . GLU A 1 118 ? -17.740 1.787 36.192 1.00 94.12 118 GLU A CA 1
ATOM 932 C C . GLU A 1 118 ? -17.301 0.345 36.510 1.00 94.12 118 GLU A C 1
ATOM 934 O O . GLU A 1 118 ? -16.953 0.020 37.648 1.00 94.12 118 GLU A O 1
ATOM 939 N N . TYR A 1 119 ? -17.261 -0.537 35.508 1.00 94.88 119 TYR A N 1
ATOM 940 C CA . TYR A 1 119 ? -16.916 -1.951 35.693 1.00 94.88 119 TYR A CA 1
ATOM 941 C C . TYR A 1 119 ? -15.419 -2.190 35.569 1.00 94.88 119 TYR A C 1
ATOM 943 O O . TYR A 1 119 ? -14.877 -2.054 34.479 1.00 94.88 119 TYR A O 1
ATOM 951 N N . ARG A 1 120 ? -14.736 -2.636 36.627 1.00 92.19 120 ARG A N 1
ATOM 952 C CA . ARG A 1 120 ? -13.279 -2.905 36.611 1.00 92.19 120 ARG A CA 1
ATOM 953 C C . ARG A 1 120 ? -12.811 -3.718 35.408 1.00 92.19 120 ARG A C 1
ATOM 955 O O . ARG A 1 120 ? -11.729 -3.464 34.887 1.00 92.19 120 ARG A O 1
ATOM 962 N N . ARG A 1 121 ? -13.618 -4.692 34.983 1.00 93.31 121 ARG A N 1
ATOM 963 C CA . ARG A 1 121 ? -13.362 -5.488 33.783 1.00 93.31 121 ARG A CA 1
ATOM 964 C C . ARG A 1 121 ? -14.485 -5.289 32.790 1.00 93.31 121 ARG A C 1
ATOM 966 O O . ARG A 1 121 ? -15.569 -5.839 32.975 1.00 93.31 121 ARG A O 1
ATOM 973 N N . SER A 1 122 ? -14.232 -4.525 31.742 1.00 96.25 122 SER A N 1
ATOM 974 C CA . SER A 1 122 ? -15.247 -4.209 30.747 1.00 96.25 122 SER A CA 1
ATOM 975 C C . SER A 1 122 ? -14.710 -4.284 29.332 1.00 96.25 122 SER A C 1
ATOM 977 O O . SER A 1 122 ? -13.507 -4.207 29.079 1.00 96.25 122 SER A O 1
ATOM 979 N N . MET A 1 123 ? -15.627 -4.500 28.402 1.00 97.12 123 MET A N 1
ATOM 980 C CA . MET A 1 123 ? -15.355 -4.614 26.986 1.00 97.12 123 MET A CA 1
ATOM 981 C C . MET A 1 123 ? -16.403 -3.820 26.230 1.00 97.12 123 MET A C 1
ATOM 983 O O . MET A 1 123 ? -17.597 -4.060 26.387 1.00 97.12 123 MET A O 1
ATOM 987 N N . ILE A 1 124 ? -15.956 -2.903 25.386 1.00 97.25 124 ILE A N 1
ATOM 988 C CA . ILE A 1 124 ? -16.830 -2.144 24.505 1.00 97.25 124 ILE A CA 1
ATOM 989 C C . ILE A 1 124 ? -16.478 -2.423 23.051 1.00 97.25 124 ILE A C 1
ATOM 991 O O . ILE A 1 124 ? -15.306 -2.438 22.673 1.00 97.25 124 ILE A O 1
ATOM 995 N N . VAL A 1 125 ? -17.506 -2.688 22.251 1.00 97.75 125 VAL A N 1
ATOM 996 C CA . VAL A 1 125 ? -17.405 -3.010 20.829 1.00 97.75 125 VAL A CA 1
ATOM 997 C C . VAL A 1 125 ? -18.105 -1.913 20.039 1.00 97.75 125 VAL A C 1
ATOM 999 O O . VAL A 1 125 ? -19.292 -1.683 20.249 1.00 97.75 125 VAL A O 1
ATOM 1002 N N . TYR A 1 126 ? -17.393 -1.261 19.124 1.00 97.25 126 TYR A N 1
ATOM 1003 C CA . TYR A 1 126 ? -17.942 -0.233 18.240 1.00 97.25 126 TYR A CA 1
ATOM 1004 C C . TYR A 1 126 ? -18.071 -0.772 16.819 1.00 97.25 126 TYR A C 1
ATOM 1006 O O . TYR A 1 126 ? -17.073 -1.179 16.223 1.00 97.25 126 TYR A O 1
ATOM 1014 N N . ASP A 1 127 ? -19.276 -0.708 16.257 1.00 96.44 127 ASP A N 1
ATOM 1015 C CA . ASP A 1 127 ? -19.485 -0.817 14.811 1.00 96.44 127 ASP A CA 1
ATOM 1016 C C . ASP A 1 127 ? -19.261 0.557 14.171 1.00 96.44 127 ASP A C 1
ATOM 1018 O O . ASP A 1 127 ? -20.183 1.371 14.052 1.00 96.44 127 ASP A O 1
ATOM 1022 N N . LEU A 1 128 ? -18.010 0.856 13.814 1.00 96.38 128 LEU A N 1
ATOM 1023 C CA . LEU A 1 128 ? -17.633 2.213 13.423 1.00 96.38 128 LEU A CA 1
ATOM 1024 C C . LEU A 1 128 ? -18.268 2.636 12.095 1.00 96.38 128 LEU A C 1
ATOM 1026 O O . LEU A 1 128 ? -18.595 3.814 11.934 1.00 96.38 128 LEU A O 1
ATOM 1030 N N . ASP A 1 129 ? -18.473 1.691 11.173 1.00 94.31 129 ASP A N 1
ATOM 1031 C CA . ASP A 1 129 ? -19.120 1.963 9.888 1.00 94.31 129 ASP A CA 1
ATOM 1032 C C . ASP A 1 129 ? -20.537 2.503 10.116 1.00 94.31 129 ASP A C 1
ATOM 1034 O O . ASP A 1 129 ? -20.916 3.534 9.549 1.00 94.31 129 ASP A O 1
ATOM 1038 N N . SER A 1 130 ? -21.296 1.838 10.996 1.00 92.94 130 SER A N 1
ATOM 1039 C CA . SER A 1 130 ? -22.678 2.209 11.314 1.00 92.94 130 SER A CA 1
ATOM 1040 C C . SER A 1 130 ? -22.784 3.527 12.094 1.00 92.94 130 SER A C 1
ATOM 1042 O O . SER A 1 130 ? -23.724 4.299 11.892 1.00 92.94 130 SER A O 1
ATOM 1044 N N . LEU A 1 131 ? -21.814 3.804 12.970 1.00 92.94 131 LEU A N 1
ATOM 1045 C CA . LEU A 1 131 ? -21.832 4.960 13.864 1.00 92.94 131 LEU A CA 1
ATOM 1046 C C . LEU A 1 131 ? -21.384 6.248 13.177 1.00 92.94 131 LEU A C 1
ATOM 1048 O O . LEU A 1 131 ? -21.934 7.317 13.446 1.00 92.94 131 LEU A O 1
ATOM 1052 N N . VAL A 1 132 ? -20.376 6.172 12.309 1.00 93.81 132 VAL A N 1
ATOM 1053 C CA . VAL A 1 132 ? -19.744 7.363 11.729 1.00 93.81 132 VAL A CA 1
ATOM 1054 C C . VAL A 1 132 ? -20.338 7.707 10.373 1.00 93.81 132 VAL A C 1
ATOM 1056 O O . VAL A 1 132 ? -20.576 8.886 10.106 1.00 93.81 132 VAL A O 1
ATOM 1059 N N . GLY A 1 133 ? -20.603 6.696 9.541 1.00 89.94 133 GLY A N 1
ATOM 1060 C CA . GLY A 1 133 ? -21.043 6.867 8.161 1.00 89.94 133 GLY A CA 1
ATOM 1061 C C . GLY A 1 133 ? -19.988 7.532 7.265 1.00 89.94 133 GLY A C 1
ATOM 1062 O O . GLY A 1 133 ? -19.227 8.411 7.677 1.00 89.94 133 GLY A O 1
ATOM 1063 N N . ILE A 1 134 ? -19.956 7.132 5.995 1.00 92.69 134 ILE A N 1
ATOM 1064 C CA . ILE A 1 134 ? -19.052 7.704 4.992 1.00 92.69 134 ILE A CA 1
ATOM 1065 C C . ILE A 1 134 ? -19.896 8.314 3.883 1.00 92.69 134 ILE A C 1
ATOM 1067 O O . ILE A 1 134 ? -20.674 7.623 3.226 1.00 92.69 134 ILE A O 1
ATOM 1071 N N . ASN A 1 135 ? -19.717 9.609 3.647 1.00 91.62 135 ASN A N 1
ATOM 1072 C CA . ASN A 1 135 ? -20.268 10.274 2.482 1.00 91.62 135 ASN A CA 1
ATOM 1073 C C . ASN A 1 135 ? -19.328 10.069 1.290 1.00 91.62 135 ASN A C 1
ATOM 1075 O O . ASN A 1 135 ? -18.132 10.361 1.374 1.00 91.62 135 ASN A O 1
ATOM 1079 N N . ARG A 1 136 ? -19.874 9.574 0.176 1.00 92.06 136 ARG A N 1
ATOM 1080 C CA . ARG A 1 136 ? -19.143 9.366 -1.076 1.00 92.06 136 ARG A CA 1
ATOM 1081 C C . ARG A 1 136 ? -19.613 10.393 -2.096 1.00 92.06 136 ARG A C 1
ATOM 1083 O O . ARG A 1 136 ? -20.748 10.338 -2.557 1.00 92.06 136 ARG A O 1
ATOM 1090 N N . SER A 1 137 ? -18.739 11.330 -2.443 1.00 87.88 137 SER A N 1
ATOM 1091 C CA . SER A 1 137 ? -19.006 12.347 -3.460 1.00 87.88 137 SER A CA 1
ATOM 1092 C C . SER A 1 137 ? -18.201 12.039 -4.719 1.00 87.88 137 SER A C 1
ATOM 1094 O O . SER A 1 137 ? -16.971 12.087 -4.708 1.00 87.88 137 SER A O 1
ATOM 1096 N N . GLU A 1 138 ? -18.887 11.712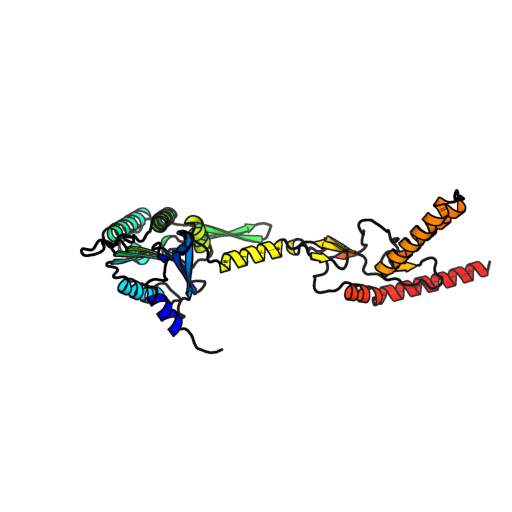 -5.811 1.00 86.38 138 GLU A N 1
ATOM 1097 C CA . GLU A 1 138 ? -18.256 11.476 -7.111 1.00 86.38 138 GLU A CA 1
ATOM 1098 C C . GLU A 1 138 ? -18.061 12.800 -7.859 1.00 86.38 138 GLU A C 1
ATOM 1100 O O . GLU A 1 138 ? -19.016 13.527 -8.131 1.00 86.38 138 GLU A O 1
ATOM 1105 N N . GLY A 1 139 ? -16.811 13.120 -8.195 1.00 74.25 139 GLY A N 1
ATOM 1106 C CA . GLY A 1 139 ? -16.440 14.279 -9.000 1.00 74.25 139 GLY A CA 1
ATOM 1107 C C . GLY A 1 139 ? -15.914 13.862 -10.371 1.00 74.25 139 GLY A C 1
ATOM 1108 O O . GLY A 1 139 ? -15.066 12.975 -10.480 1.00 74.25 139 GLY A O 1
ATOM 1109 N N . ASN A 1 140 ? -16.381 14.527 -11.428 1.00 66.88 140 ASN A N 1
ATOM 1110 C CA . ASN A 1 140 ? -15.788 14.414 -12.760 1.00 66.88 140 ASN A CA 1
ATOM 1111 C C . ASN A 1 140 ? -14.701 15.486 -12.902 1.00 66.88 140 ASN A C 1
ATOM 1113 O O . ASN A 1 140 ? -14.998 16.626 -13.262 1.00 66.88 140 ASN A O 1
ATOM 1117 N N . ALA A 1 141 ? -13.450 15.139 -12.601 1.00 66.12 141 ALA A N 1
ATOM 1118 C CA . ALA A 1 141 ? -12.316 15.995 -12.923 1.00 66.12 141 ALA A CA 1
ATOM 1119 C C . ALA A 1 141 ? -11.927 15.805 -14.399 1.00 66.12 141 ALA A C 1
ATOM 1121 O O . ALA A 1 141 ? -12.119 14.737 -14.981 1.00 66.12 141 ALA A O 1
ATOM 1122 N N . SER A 1 142 ? -11.327 16.828 -15.011 1.00 60.34 142 SER A N 1
ATOM 1123 C CA . SER A 1 142 ? -10.806 16.768 -16.389 1.00 60.34 142 SER A CA 1
ATOM 1124 C C . SER A 1 142 ? -9.732 15.686 -16.595 1.00 60.34 142 SER A C 1
ATOM 1126 O O . SER A 1 142 ? -9.417 15.339 -17.730 1.00 60.34 142 SER A O 1
ATOM 1128 N N . THR A 1 143 ? -9.201 15.126 -15.505 1.00 68.50 143 THR A N 1
ATOM 1129 C CA . THR A 1 143 ? -8.212 14.042 -15.460 1.00 68.50 143 THR A CA 1
ATOM 1130 C C . THR A 1 143 ? -8.802 12.663 -15.126 1.00 68.50 143 THR A C 1
ATOM 1132 O O . THR A 1 143 ? -8.059 11.684 -15.124 1.00 68.50 143 THR A O 1
ATOM 1135 N N . GLY A 1 144 ? -10.112 12.552 -14.868 1.00 66.69 144 GLY A N 1
ATOM 1136 C CA . GLY A 1 144 ? -10.788 11.292 -14.540 1.00 66.69 144 GLY A CA 1
ATOM 1137 C C . GLY A 1 144 ? -11.859 11.426 -13.450 1.00 66.69 144 GLY A C 1
ATOM 1138 O O . GLY A 1 144 ? -12.057 12.492 -12.869 1.00 66.69 144 GLY A O 1
ATOM 1139 N N . ARG A 1 145 ? -12.565 10.323 -13.164 1.00 64.94 145 ARG A N 1
ATOM 1140 C CA . ARG A 1 145 ? -13.507 10.242 -12.035 1.00 64.94 145 ARG A CA 1
ATOM 1141 C C . ARG A 1 145 ? -12.727 10.160 -10.726 1.00 64.94 145 ARG A C 1
ATOM 1143 O O . ARG A 1 145 ? -11.960 9.221 -10.534 1.00 64.94 145 ARG A O 1
ATOM 1150 N N . THR A 1 146 ? -12.941 11.116 -9.831 1.00 69.75 146 THR A N 1
ATOM 1151 C CA . THR A 1 146 ? -12.369 11.123 -8.480 1.00 69.75 146 THR A CA 1
ATOM 1152 C C . THR A 1 146 ? -13.483 10.937 -7.459 1.00 69.75 146 THR A C 1
ATOM 1154 O O . THR A 1 146 ? -14.468 11.674 -7.482 1.00 69.75 146 THR A O 1
ATOM 1157 N N . THR A 1 147 ? -13.337 9.975 -6.553 1.00 80.81 147 THR A N 1
ATOM 1158 C CA . THR A 1 147 ? -14.249 9.778 -5.418 1.00 80.81 147 THR A CA 1
ATOM 1159 C C . THR A 1 147 ? -13.685 10.479 -4.188 1.00 80.81 147 THR A C 1
ATOM 1161 O O . THR A 1 147 ? -12.663 10.050 -3.654 1.00 80.81 147 THR A O 1
ATOM 1164 N N . ASN A 1 148 ? -14.352 11.534 -3.729 1.00 84.25 148 ASN A N 1
ATOM 1165 C CA . ASN A 1 148 ? -14.044 12.170 -2.453 1.00 84.25 148 ASN A CA 1
ATOM 1166 C C . ASN A 1 148 ? -14.834 11.463 -1.348 1.00 84.25 148 ASN A C 1
ATOM 1168 O O . ASN A 1 148 ? -16.051 11.297 -1.461 1.00 84.25 148 ASN A O 1
ATOM 1172 N N . LEU A 1 149 ? -14.138 11.040 -0.295 1.00 89.25 149 LEU A N 1
ATOM 1173 C CA . LEU A 1 149 ? -14.718 10.366 0.863 1.00 89.25 149 LEU A CA 1
ATOM 1174 C C . LEU A 1 149 ? -14.597 11.284 2.081 1.00 89.25 149 LEU A C 1
ATOM 1176 O O . LEU A 1 149 ? -13.530 11.847 2.324 1.00 89.25 149 LEU A O 1
ATOM 1180 N N . SER A 1 150 ? -15.682 11.448 2.835 1.00 90.75 150 SER A N 1
ATOM 1181 C CA . SER A 1 150 ? -15.688 12.232 4.074 1.00 90.75 150 SER A CA 1
ATOM 1182 C C . SER A 1 150 ? -16.560 11.579 5.142 1.00 90.75 150 SER A C 1
ATOM 1184 O O . SER A 1 150 ? -17.557 10.933 4.825 1.00 90.75 150 SER A O 1
ATOM 1186 N N . LEU A 1 151 ? -16.214 11.779 6.412 1.00 93.12 151 LEU A N 1
ATOM 1187 C CA . LEU A 1 151 ? -16.998 11.283 7.546 1.00 93.12 151 LEU A CA 1
ATOM 1188 C C . LEU A 1 151 ? -18.275 12.112 7.735 1.00 93.12 151 LEU A C 1
ATOM 1190 O O . LEU A 1 151 ? -18.247 13.324 7.518 1.00 93.12 151 LEU A O 1
ATOM 1194 N N . ILE A 1 152 ? -19.373 11.473 8.149 1.00 91.31 152 ILE A N 1
ATOM 1195 C CA . ILE A 1 152 ? -20.640 12.165 8.441 1.00 91.31 152 ILE A CA 1
ATOM 1196 C C . ILE A 1 152 ? -20.665 12.612 9.910 1.00 91.31 152 ILE A C 1
ATOM 1198 O O . ILE A 1 152 ? -20.726 13.808 10.183 1.00 91.31 152 ILE A O 1
ATOM 1202 N N . ASN A 1 153 ? -20.530 11.683 10.862 1.00 90.62 153 ASN A N 1
ATOM 1203 C CA . ASN A 1 153 ? -20.621 11.978 12.298 1.00 90.62 153 ASN A CA 1
ATOM 1204 C C . ASN A 1 153 ? -19.230 12.173 12.928 1.00 90.62 153 ASN A C 1
ATOM 1206 O O . ASN A 1 153 ? -18.709 11.306 13.639 1.00 90.62 153 ASN A O 1
ATOM 1210 N N . HIS A 1 154 ? -18.600 13.321 12.662 1.00 92.38 154 HIS A N 1
ATOM 1211 C CA . HIS A 1 154 ? -17.226 13.595 13.108 1.00 92.38 154 HIS A CA 1
ATOM 1212 C C . HIS A 1 154 ? -17.066 13.649 14.640 1.00 92.38 154 HIS A C 1
ATOM 1214 O O . HIS A 1 154 ? -16.021 13.256 15.165 1.00 92.38 154 HIS A O 1
ATOM 1220 N N . ASN A 1 155 ? -18.097 14.093 15.368 1.00 93.00 155 ASN A N 1
ATOM 1221 C CA . ASN A 1 155 ? -18.068 14.161 16.833 1.00 93.00 155 ASN A CA 1
ATOM 1222 C C . ASN A 1 155 ? -18.018 12.762 17.459 1.00 93.00 155 ASN A C 1
ATOM 1224 O O . ASN A 1 155 ? -17.190 12.499 18.332 1.00 93.00 155 ASN A O 1
ATOM 1228 N N . ILE A 1 156 ? -18.855 11.847 16.955 1.00 93.12 156 ILE A N 1
ATOM 1229 C CA . ILE A 1 156 ? -18.870 10.435 17.356 1.00 93.12 156 ILE A CA 1
ATOM 1230 C C . ILE A 1 156 ? -17.515 9.790 17.049 1.00 93.12 156 ILE A C 1
ATOM 1232 O O . ILE A 1 156 ? -16.913 9.178 17.930 1.00 93.12 156 ILE A O 1
ATOM 1236 N N . TYR A 1 157 ? -16.998 9.992 15.832 1.00 95.94 157 TYR A N 1
ATOM 1237 C CA . TYR A 1 157 ? -15.683 9.491 15.426 1.00 95.94 157 TYR A CA 1
ATOM 1238 C C . TYR A 1 157 ? -14.568 9.950 16.371 1.00 95.94 157 TYR A C 1
ATOM 1240 O O . TYR A 1 157 ? -13.804 9.131 16.878 1.00 95.94 157 TYR A O 1
ATOM 1248 N N . THR A 1 158 ? -14.490 11.257 16.636 1.00 95.75 158 THR A N 1
ATOM 1249 C CA . THR A 1 158 ? -13.446 11.839 17.489 1.00 95.75 158 THR A CA 1
ATOM 1250 C C . THR A 1 158 ? -13.526 11.285 18.904 1.00 95.75 158 THR A C 1
ATOM 1252 O O . THR A 1 158 ? -12.505 10.915 19.475 1.00 95.75 158 THR A O 1
ATOM 1255 N N . HIS A 1 159 ? -14.735 11.137 19.441 1.00 94.81 159 HIS A N 1
ATOM 1256 C CA . HIS A 1 159 ? -14.926 10.595 20.777 1.00 94.81 159 HIS A CA 1
ATOM 1257 C C . HIS A 1 159 ? -14.509 9.124 20.891 1.00 94.81 159 HIS A C 1
ATOM 1259 O O . HIS A 1 159 ? -13.787 8.762 21.820 1.00 94.81 159 HIS A O 1
ATOM 1265 N N . ILE A 1 160 ? -14.904 8.282 19.927 1.00 96.25 160 ILE A N 1
ATOM 1266 C CA . ILE A 1 160 ? -14.498 6.868 19.885 1.00 96.25 160 ILE A CA 1
ATOM 1267 C C . ILE A 1 160 ? -12.982 6.759 19.730 1.00 96.25 160 ILE A C 1
ATOM 1269 O O . ILE A 1 160 ? -12.351 5.995 20.456 1.00 96.25 160 ILE A O 1
ATOM 1273 N N . LYS A 1 161 ? -12.386 7.554 18.834 1.00 97.06 161 LYS A N 1
ATOM 1274 C CA . LYS A 1 161 ? -10.934 7.631 18.639 1.00 97.06 161 LYS A CA 1
ATOM 1275 C C . LYS A 1 161 ? -10.217 7.944 19.955 1.00 97.06 161 LYS A C 1
ATOM 1277 O O . LYS A 1 161 ? -9.308 7.208 20.335 1.00 97.06 161 LYS A O 1
ATOM 1282 N N . ASP A 1 162 ? -10.642 8.983 20.670 1.00 96.00 162 ASP A N 1
ATOM 1283 C CA . ASP A 1 162 ? -10.011 9.400 21.926 1.00 96.00 162 ASP A CA 1
ATOM 1284 C C . A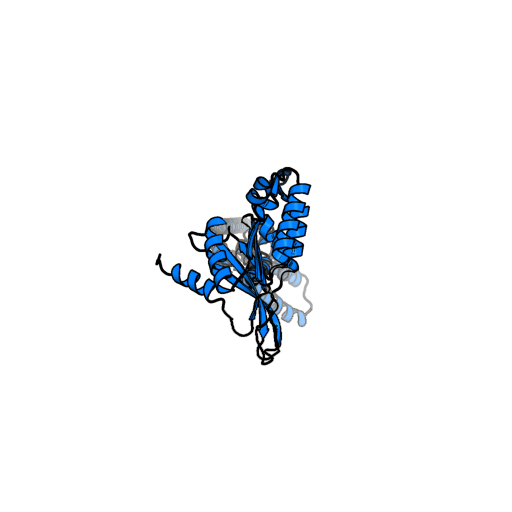SP A 1 162 ? -10.158 8.319 23.011 1.00 96.00 162 ASP A C 1
ATOM 1286 O O . ASP A 1 162 ? -9.200 7.994 23.718 1.00 96.00 162 ASP A O 1
ATOM 1290 N N . LYS A 1 163 ? -11.336 7.694 23.133 1.00 94.94 163 LYS A N 1
ATOM 1291 C CA . LYS A 1 163 ? -11.559 6.591 24.084 1.00 94.94 163 LYS A CA 1
ATOM 1292 C C . LYS A 1 163 ? -10.728 5.357 23.731 1.00 94.94 163 LYS A C 1
ATOM 1294 O O . LYS A 1 163 ? -10.101 4.766 24.612 1.00 94.94 163 LYS A O 1
ATOM 1299 N N . PHE A 1 164 ? -10.658 4.996 22.453 1.00 96.62 164 PHE A N 1
ATOM 1300 C CA . PHE A 1 164 ? -9.838 3.893 21.959 1.00 96.62 164 PHE A CA 1
ATOM 1301 C C . PHE A 1 164 ? -8.347 4.135 22.217 1.00 96.62 164 PHE A C 1
ATOM 1303 O O . PHE A 1 164 ? -7.657 3.246 22.709 1.00 96.62 164 PHE A O 1
ATOM 1310 N N . GLN A 1 165 ? -7.840 5.349 21.977 1.00 94.81 165 GLN A N 1
ATOM 1311 C CA . GLN A 1 165 ? -6.446 5.707 22.259 1.00 94.81 165 GLN A CA 1
ATOM 1312 C C . GLN A 1 165 ? -6.089 5.581 23.748 1.00 94.81 165 GLN A C 1
ATOM 1314 O O . GLN A 1 165 ? -4.999 5.095 24.062 1.00 94.81 165 GLN A O 1
ATOM 1319 N N . ASN A 1 166 ? -7.002 5.977 24.638 1.00 92.31 166 ASN A N 1
ATOM 1320 C CA . ASN A 1 166 ? -6.803 5.975 26.091 1.00 92.31 166 ASN A CA 1
ATOM 1321 C C . ASN A 1 166 ? -7.107 4.625 26.765 1.00 92.31 166 ASN A C 1
ATOM 1323 O O . ASN A 1 166 ? -6.896 4.471 27.969 1.00 92.31 166 ASN A O 1
ATOM 1327 N N . THR A 1 167 ? -7.591 3.640 26.006 1.00 92.75 167 THR A N 1
ATOM 1328 C CA . THR A 1 167 ? -7.832 2.288 26.520 1.00 92.75 167 THR A CA 1
ATOM 1329 C C . THR A 1 167 ? -6.512 1.630 26.917 1.00 92.75 167 THR A C 1
ATOM 1331 O O . THR A 1 167 ? -5.525 1.714 26.179 1.00 92.75 167 THR A O 1
ATOM 1334 N N . HIS A 1 168 ? -6.501 0.998 28.088 1.00 86.25 168 HIS A N 1
ATOM 1335 C CA . HIS A 1 168 ? -5.357 0.285 28.638 1.00 86.25 168 HIS A CA 1
ATOM 1336 C C . HIS A 1 168 ? -5.822 -0.861 29.549 1.00 86.25 168 HIS A C 1
ATOM 1338 O O . HIS A 1 168 ? -6.920 -0.827 30.104 1.00 86.25 168 HIS A O 1
ATOM 1344 N N . VAL A 1 169 ? -4.974 -1.880 29.699 1.00 81.00 169 VAL A N 1
ATOM 1345 C CA . VAL A 1 169 ? -5.148 -2.957 30.684 1.00 81.00 169 VAL A CA 1
ATOM 1346 C C . VAL A 1 169 ? -4.070 -2.784 31.745 1.00 81.00 169 VAL A C 1
ATOM 1348 O O . VAL A 1 169 ? -2.876 -2.861 31.442 1.00 81.00 169 VAL A O 1
ATOM 1351 N N . GLU A 1 170 ? -4.480 -2.526 32.983 1.00 72.81 170 GLU A N 1
ATOM 1352 C CA . GLU A 1 170 ? -3.570 -2.377 34.111 1.00 72.81 170 GLU A CA 1
ATOM 1353 C C . GLU A 1 170 ? -3.216 -3.752 34.681 1.00 72.81 170 GLU A C 1
ATOM 1355 O O . GLU A 1 170 ? -4.040 -4.456 35.269 1.00 72.81 170 GLU A O 1
ATOM 1360 N N . PHE A 1 171 ? -1.951 -4.145 34.531 1.00 66.75 171 PHE A N 1
ATOM 1361 C CA . PHE A 1 171 ? -1.413 -5.318 35.208 1.00 66.75 171 PHE A CA 1
ATOM 1362 C C . PHE A 1 171 ? -0.689 -4.874 36.476 1.00 66.75 171 PHE A C 1
ATOM 1364 O O . PHE A 1 171 ? 0.306 -4.151 36.403 1.00 66.75 171 PHE A O 1
ATOM 1371 N N . SER A 1 172 ? -1.155 -5.341 37.637 1.00 56.34 172 SER A N 1
ATOM 1372 C CA . SER A 1 172 ? -0.404 -5.184 38.883 1.00 56.34 172 SER A CA 1
ATOM 1373 C C . SER A 1 172 ? 0.911 -5.952 38.763 1.00 56.34 172 SER A C 1
ATOM 1375 O O . SER A 1 172 ? 0.928 -7.182 38.709 1.00 56.34 172 SER A O 1
ATOM 1377 N N . THR A 1 173 ? 2.024 -5.228 38.688 1.00 53.34 173 THR A N 1
ATOM 1378 C CA . THR A 1 173 ? 3.367 -5.809 38.556 1.00 53.34 173 THR A CA 1
ATOM 1379 C C . THR A 1 173 ? 3.925 -6.342 39.877 1.00 53.34 173 THR A C 1
ATOM 1381 O O . THR A 1 173 ? 4.985 -6.961 39.867 1.00 53.34 173 THR A O 1
ATOM 1384 N N . ASN A 1 174 ? 3.229 -6.134 41.001 1.00 50.62 174 ASN A N 1
ATOM 1385 C CA . ASN A 1 174 ? 3.663 -6.576 42.324 1.00 50.62 174 ASN A CA 1
ATOM 1386 C C . ASN A 1 174 ? 2.663 -7.590 42.899 1.00 50.62 174 ASN A C 1
ATOM 1388 O O . ASN A 1 174 ? 1.640 -7.186 43.454 1.00 50.62 174 ASN A O 1
ATOM 1392 N N . PRO A 1 175 ? 2.948 -8.902 42.816 1.00 50.66 175 PRO A N 1
ATOM 1393 C CA . PRO A 1 175 ? 2.218 -9.911 43.565 1.00 50.66 175 PRO A CA 1
ATOM 1394 C C . PRO A 1 175 ? 2.683 -9.855 45.027 1.00 50.66 175 PRO A C 1
ATOM 1396 O O . PRO A 1 175 ? 3.431 -10.710 45.495 1.00 50.66 175 PRO A O 1
ATOM 1399 N N . SER A 1 176 ? 2.314 -8.799 45.754 1.00 50.34 176 SER A N 1
ATOM 1400 C CA . SER A 1 176 ? 2.414 -8.821 47.213 1.00 50.34 176 SER A CA 1
ATOM 1401 C C . SER A 1 176 ? 1.419 -9.850 47.748 1.00 50.34 176 SER A C 1
ATOM 1403 O O . SER A 1 176 ? 0.296 -9.942 47.265 1.00 50.34 176 SER A O 1
ATOM 1405 N N . HIS A 1 177 ? 1.880 -10.634 48.716 1.00 51.12 177 HIS A N 1
ATOM 1406 C CA . HIS A 1 177 ? 1.405 -11.962 49.110 1.00 51.12 177 HIS A CA 1
ATOM 1407 C C . HIS A 1 177 ? -0.048 -12.100 49.615 1.00 51.12 177 HIS A C 1
ATOM 1409 O O . HIS A 1 177 ? -0.425 -13.206 49.992 1.00 51.12 177 HIS A O 1
ATOM 1415 N N . ASP A 1 178 ? -0.864 -11.045 49.580 1.00 46.44 178 ASP A N 1
ATOM 1416 C CA . ASP A 1 178 ? -2.224 -11.042 50.116 1.00 46.44 178 ASP A CA 1
ATOM 1417 C C . ASP A 1 178 ? -3.251 -10.591 49.062 1.00 46.44 178 ASP A C 1
ATOM 1419 O O . ASP A 1 178 ? -3.282 -9.434 48.659 1.00 46.44 178 ASP A O 1
ATOM 1423 N N . ASN A 1 179 ? -4.080 -11.559 48.658 1.00 46.09 179 ASN A N 1
ATOM 1424 C CA . ASN A 1 179 ? -5.466 -11.489 48.175 1.00 46.09 179 ASN A CA 1
ATOM 1425 C C . ASN A 1 179 ? -5.869 -10.474 47.080 1.00 46.09 179 ASN A C 1
ATOM 1427 O O . ASN A 1 179 ? -5.822 -9.264 47.248 1.00 46.09 179 ASN A O 1
ATOM 1431 N N . GLU A 1 180 ? -6.416 -11.039 45.994 1.00 51.66 180 GLU A N 1
ATOM 1432 C CA . GLU A 1 180 ? -7.187 -10.381 44.928 1.00 51.66 180 GLU A CA 1
ATOM 1433 C C . GLU A 1 180 ? -6.498 -9.188 44.255 1.00 51.66 180 GLU A C 1
ATOM 1435 O O . GLU A 1 180 ? -6.697 -8.018 44.569 1.00 51.66 180 GLU A O 1
ATOM 1440 N N . THR A 1 181 ? -5.721 -9.506 43.221 1.00 53.91 181 THR A N 1
ATOM 1441 C CA . THR A 1 181 ? -5.218 -8.541 42.246 1.00 53.91 181 THR A CA 1
ATOM 1442 C C . THR A 1 181 ? -6.365 -7.673 41.708 1.00 53.91 181 THR A C 1
ATOM 1444 O O . THR A 1 181 ? -7.149 -8.130 40.872 1.00 53.91 181 THR A O 1
ATOM 1447 N N . ASN A 1 182 ? -6.439 -6.419 42.164 1.00 59.88 182 ASN A N 1
ATOM 1448 C CA . ASN A 1 182 ? -7.242 -5.342 41.578 1.00 59.88 182 ASN A CA 1
ATOM 1449 C C . ASN A 1 182 ? -6.689 -4.989 40.185 1.00 59.88 182 ASN A C 1
ATOM 1451 O O . ASN A 1 182 ? -6.093 -3.935 39.997 1.00 59.88 182 ASN A O 1
ATOM 1455 N N . THR A 1 183 ? -6.805 -5.897 39.219 1.00 75.56 183 THR A N 1
ATOM 1456 C CA . THR A 1 183 ? -6.469 -5.611 37.824 1.00 75.56 183 THR A CA 1
ATOM 1457 C C . THR A 1 183 ? -7.670 -4.980 37.139 1.00 75.56 183 THR A C 1
ATOM 1459 O O . THR A 1 183 ? -8.730 -5.607 37.029 1.00 75.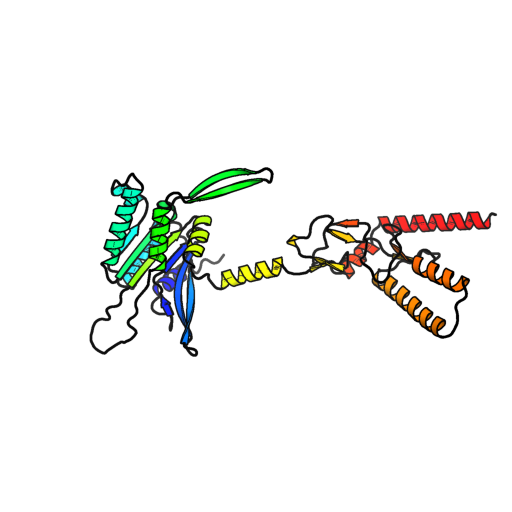56 183 THR A O 1
ATOM 1462 N N . GLU A 1 184 ? -7.500 -3.734 36.698 1.00 87.56 184 GLU A N 1
ATOM 1463 C CA . GLU A 1 184 ? -8.437 -3.078 35.793 1.00 87.56 184 GLU A CA 1
ATOM 1464 C C . GLU A 1 184 ? -8.153 -3.530 34.362 1.00 87.56 184 GLU A C 1
ATOM 1466 O O . GLU A 1 184 ? -7.029 -3.469 33.864 1.00 87.56 184 GLU A O 1
ATOM 1471 N N . GLU A 1 185 ? -9.184 -4.031 33.695 1.00 90.81 185 GLU A N 1
ATOM 1472 C CA . GLU A 1 185 ? -9.073 -4.598 32.361 1.00 90.81 185 GLU A CA 1
ATOM 1473 C C . GLU A 1 185 ? -10.156 -4.010 31.467 1.00 90.81 185 GLU A C 1
ATOM 1475 O O . GLU A 1 185 ? -11.307 -4.448 31.472 1.00 90.81 185 GLU A O 1
ATOM 1480 N N . LYS A 1 186 ? -9.777 -2.985 30.704 1.00 94.88 186 LYS A N 1
ATOM 1481 C CA . LYS A 1 186 ? -10.670 -2.275 29.794 1.00 94.88 186 LYS A CA 1
ATOM 1482 C C . LYS A 1 186 ? -10.315 -2.644 28.363 1.00 94.88 186 LYS A C 1
ATOM 1484 O O . LYS A 1 186 ? -9.198 -2.396 27.914 1.00 94.88 186 LYS A O 1
ATOM 1489 N N . TRP A 1 187 ? -11.269 -3.231 27.651 1.00 96.19 187 TRP A N 1
ATOM 1490 C CA . TRP A 1 187 ? -11.131 -3.578 26.243 1.00 96.19 187 TRP A CA 1
ATOM 1491 C C . TRP A 1 187 ? -11.957 -2.651 25.369 1.00 96.19 187 TRP A C 1
ATOM 1493 O O . TRP A 1 187 ? -13.134 -2.420 25.629 1.00 96.19 187 TRP A O 1
ATOM 1503 N N . SER A 1 188 ? -11.342 -2.172 24.298 1.00 97.50 188 SER A N 1
ATOM 1504 C CA . SER A 1 188 ? -11.949 -1.320 23.289 1.00 97.50 188 SER A CA 1
ATOM 1505 C C . SER A 1 188 ? -11.714 -1.965 21.934 1.00 97.50 188 SER A C 1
ATOM 1507 O O . SER A 1 188 ? -10.574 -2.124 21.488 1.00 97.50 188 SER A O 1
ATOM 1509 N N . ILE A 1 189 ? -12.804 -2.421 21.326 1.00 97.81 189 ILE A N 1
ATOM 1510 C CA . ILE A 1 189 ? -12.803 -3.170 20.076 1.00 97.81 189 ILE A CA 1
ATOM 1511 C C . ILE A 1 189 ? -13.499 -2.323 19.029 1.00 97.81 189 ILE A C 1
ATOM 1513 O O . ILE A 1 189 ? -14.669 -1.985 19.182 1.00 97.81 189 ILE A O 1
ATOM 1517 N N . VAL A 1 190 ? -12.797 -1.999 17.953 1.00 98.12 190 VAL A N 1
ATOM 1518 C CA . VAL A 1 190 ? -13.363 -1.244 16.836 1.00 98.12 190 VAL A CA 1
ATOM 1519 C C . VAL A 1 190 ? -13.480 -2.179 15.645 1.00 98.12 190 VAL A C 1
ATOM 1521 O O . VAL A 1 190 ? -12.494 -2.778 15.216 1.00 98.12 190 VAL A O 1
ATOM 1524 N N . VAL A 1 191 ? -14.699 -2.325 15.136 1.00 97.81 191 VAL A N 1
ATOM 1525 C CA . VAL A 1 191 ? -15.024 -3.159 13.982 1.00 97.81 191 VAL A CA 1
ATOM 1526 C C . VAL A 1 191 ? -15.255 -2.244 12.787 1.00 97.81 191 VAL A C 1
ATOM 1528 O O . VAL A 1 191 ? -16.066 -1.320 12.860 1.00 97.81 191 VAL A O 1
ATOM 1531 N N . ILE A 1 192 ? -14.495 -2.475 11.717 1.00 97.25 192 ILE A N 1
ATOM 1532 C CA . ILE A 1 192 ? -14.508 -1.661 10.500 1.00 97.25 192 ILE A CA 1
ATOM 1533 C C . ILE A 1 192 ? -14.503 -2.578 9.279 1.00 97.25 192 ILE A C 1
ATOM 1535 O O . ILE A 1 192 ? -13.692 -3.497 9.158 1.00 97.25 192 ILE A O 1
ATOM 1539 N N . SER A 1 193 ? -15.394 -2.293 8.347 1.00 95.31 193 SER A N 1
ATOM 1540 C CA . SER A 1 193 ? -15.533 -2.954 7.053 1.00 95.31 193 SER A CA 1
ATOM 1541 C C . SER A 1 193 ? -15.055 -2.033 5.939 1.00 95.31 193 SER A C 1
ATOM 1543 O O . SER A 1 193 ? -14.503 -2.503 4.950 1.00 95.31 193 SER A O 1
ATOM 1545 N N . GLU A 1 194 ? -15.242 -0.719 6.073 1.00 95.31 194 GLU A N 1
ATOM 1546 C CA . GLU A 1 194 ? -14.876 0.233 5.030 1.00 95.31 194 GLU A CA 1
ATOM 1547 C C . GLU A 1 194 ? -13.363 0.534 5.014 1.00 95.31 194 GLU A C 1
ATOM 1549 O O . GLU A 1 194 ? -12.840 1.126 5.965 1.00 95.31 194 GLU A O 1
ATOM 1554 N N . PRO A 1 195 ? -12.629 0.216 3.922 1.00 91.44 195 PRO A N 1
ATOM 1555 C CA . PRO A 1 195 ? -11.167 0.350 3.888 1.00 91.44 195 PRO A CA 1
ATOM 1556 C C . PRO A 1 195 ? -10.654 1.779 4.102 1.00 91.44 195 PRO A C 1
ATOM 1558 O O . PRO A 1 195 ? -9.592 1.980 4.690 1.00 91.44 195 PRO A O 1
ATOM 1561 N N . PHE A 1 196 ? -11.404 2.781 3.630 1.00 92.38 196 PHE A N 1
ATOM 1562 C CA . PHE A 1 196 ? -11.074 4.192 3.844 1.00 92.38 196 PHE A CA 1
ATOM 1563 C C . PHE A 1 196 ? -11.091 4.549 5.332 1.00 92.38 196 PHE A C 1
ATOM 1565 O O . PHE A 1 196 ? -10.124 5.114 5.842 1.00 92.38 196 PHE A O 1
ATOM 1572 N N . LEU A 1 197 ? -12.172 4.176 6.023 1.00 95.25 197 LEU A N 1
ATOM 1573 C CA . LEU A 1 197 ? -12.348 4.451 7.442 1.00 95.25 197 LEU A CA 1
ATOM 1574 C C . LEU A 1 197 ? -11.330 3.679 8.278 1.00 95.25 197 LEU A C 1
ATOM 1576 O O . LEU A 1 197 ? -10.780 4.240 9.217 1.00 95.25 197 LEU A O 1
ATOM 1580 N N . LEU A 1 198 ? -11.013 2.438 7.896 1.00 94.69 198 LEU A N 1
ATOM 1581 C CA . LEU A 1 198 ? -9.982 1.645 8.558 1.00 94.69 198 LEU A CA 1
ATOM 1582 C C . LEU A 1 198 ? -8.619 2.333 8.500 1.00 94.69 198 LEU A C 1
ATOM 1584 O O . LEU A 1 198 ? -7.961 2.452 9.532 1.00 94.69 198 LEU A O 1
ATOM 1588 N N . ARG A 1 199 ? -8.200 2.788 7.310 1.00 91.19 199 ARG A N 1
ATOM 1589 C CA . ARG A 1 199 ? -6.921 3.489 7.138 1.00 91.19 199 ARG A CA 1
ATOM 1590 C C . ARG A 1 199 ? -6.899 4.767 7.969 1.00 91.19 199 ARG A C 1
ATOM 1592 O O . ARG A 1 199 ? -6.003 4.938 8.786 1.00 91.19 199 ARG A O 1
ATOM 1599 N N . GLN A 1 200 ? -7.925 5.607 7.815 1.00 94.75 200 GLN A N 1
ATOM 1600 C CA . GLN A 1 200 ? -8.020 6.873 8.536 1.00 94.75 200 GLN A CA 1
ATOM 1601 C C . GLN A 1 200 ? -8.001 6.664 10.059 1.00 94.75 200 GLN A C 1
ATOM 1603 O O . GLN A 1 200 ? -7.229 7.317 10.755 1.00 94.75 200 GLN A O 1
ATOM 1608 N N . PHE A 1 201 ? -8.799 5.724 10.575 1.00 96.75 201 PHE A N 1
ATOM 1609 C CA . PHE A 1 201 ? -8.861 5.432 12.005 1.00 96.75 201 PHE A CA 1
ATOM 1610 C C . PHE A 1 201 ? -7.543 4.866 12.535 1.00 96.75 201 PHE A C 1
ATOM 1612 O O . PHE A 1 201 ? -7.073 5.310 13.580 1.00 96.75 201 PHE A O 1
ATOM 1619 N N . SER A 1 202 ? -6.922 3.928 11.812 1.00 95.38 202 SER A N 1
ATOM 1620 C CA . SER A 1 202 ? -5.640 3.328 12.208 1.00 95.38 202 SER A CA 1
ATOM 1621 C C . SER A 1 202 ? -4.529 4.373 12.296 1.00 95.38 202 SER A C 1
ATOM 1623 O O . SER A 1 202 ? -3.783 4.385 13.278 1.00 95.38 202 SER A O 1
ATOM 1625 N N . ASP A 1 203 ? -4.453 5.279 11.318 1.00 93.94 203 ASP A N 1
ATOM 1626 C CA . ASP A 1 203 ? -3.472 6.367 11.293 1.00 93.94 203 ASP A CA 1
ATOM 1627 C C . ASP A 1 203 ? -3.716 7.357 12.442 1.00 93.94 203 ASP A C 1
ATOM 1629 O O . ASP A 1 203 ? -2.796 7.697 13.193 1.00 93.94 203 ASP A O 1
ATOM 1633 N N . ASP A 1 204 ? -4.974 7.759 12.640 1.00 96.31 204 ASP A N 1
ATOM 1634 C CA . ASP A 1 204 ? -5.379 8.713 13.673 1.00 96.31 204 ASP A CA 1
ATOM 1635 C C . ASP A 1 204 ? -5.107 8.189 15.093 1.00 96.31 204 ASP A C 1
ATOM 1637 O O . ASP A 1 204 ? -4.644 8.936 15.963 1.00 96.31 204 ASP A O 1
ATOM 1641 N N . VAL A 1 205 ? -5.358 6.900 15.353 1.00 96.12 205 VAL A N 1
ATOM 1642 C CA . VAL A 1 205 ? -5.060 6.270 16.653 1.00 96.12 205 VAL A CA 1
ATOM 1643 C C . VAL A 1 205 ? -3.607 5.819 16.785 1.00 96.12 205 VAL A C 1
ATOM 1645 O O . VAL A 1 205 ? -3.213 5.365 17.863 1.00 96.12 205 VAL A O 1
ATOM 1648 N N . LYS A 1 206 ? -2.808 5.968 15.718 1.00 95.00 206 LYS A N 1
ATOM 1649 C CA . LYS A 1 206 ? -1.444 5.437 15.605 1.00 95.00 206 LYS A CA 1
ATOM 1650 C C . LYS A 1 206 ? -1.403 3.963 16.004 1.00 95.00 206 LYS A C 1
ATOM 1652 O O . LYS A 1 206 ? -0.567 3.558 16.818 1.00 95.00 206 LYS A O 1
ATOM 1657 N N . PHE A 1 207 ? -2.365 3.193 15.493 1.00 94.69 207 PHE A N 1
ATOM 1658 C CA . PHE A 1 207 ? -2.440 1.766 15.759 1.00 94.69 207 PHE A CA 1
ATOM 1659 C C . PHE A 1 207 ? -1.169 1.106 15.239 1.00 94.69 207 PHE A C 1
ATOM 1661 O O . PHE A 1 207 ? -0.706 1.407 14.136 1.00 94.69 207 PHE A O 1
ATOM 1668 N N . THR A 1 208 ? -0.578 0.232 16.047 1.00 92.56 208 THR A N 1
ATOM 1669 C CA . THR A 1 208 ? 0.643 -0.461 15.642 1.00 92.56 208 THR A CA 1
ATOM 1670 C C . THR A 1 208 ? 0.357 -1.272 14.377 1.00 92.56 208 THR A C 1
ATOM 1672 O O . THR A 1 208 ? -0.587 -2.053 14.342 1.00 92.56 208 THR A O 1
ATOM 1675 N N . ARG A 1 209 ? 1.145 -1.080 13.315 1.00 85.81 209 ARG A N 1
ATOM 1676 C CA . ARG A 1 209 ? 0.999 -1.871 12.086 1.00 85.81 209 ARG A CA 1
ATOM 1677 C C . ARG A 1 209 ? 1.751 -3.197 12.234 1.00 85.81 209 ARG A C 1
ATOM 1679 O O . ARG A 1 209 ? 2.819 -3.216 12.851 1.00 85.81 209 ARG A O 1
ATOM 1686 N N . PRO A 1 210 ? 1.229 -4.309 11.696 1.00 81.88 210 PRO A N 1
ATOM 1687 C CA . PRO A 1 210 ? 1.937 -5.577 11.728 1.00 81.88 210 PRO A CA 1
ATOM 1688 C C . PRO A 1 210 ? 3.225 -5.494 10.917 1.00 81.88 210 PRO A C 1
ATOM 1690 O O . PRO A 1 210 ? 3.281 -4.865 9.860 1.00 81.88 210 PRO A O 1
ATOM 1693 N N . GLN A 1 211 ? 4.246 -6.205 11.387 1.00 79.25 211 GLN A N 1
ATOM 1694 C CA . GLN A 1 211 ? 5.572 -6.213 10.776 1.00 79.25 211 GLN A CA 1
ATOM 1695 C C . GLN A 1 211 ? 5.538 -6.597 9.287 1.00 79.25 211 GLN A C 1
ATOM 1697 O O . GLN A 1 211 ? 6.225 -5.980 8.480 1.00 79.25 211 GLN A O 1
ATOM 1702 N N . SER A 1 212 ? 4.685 -7.553 8.906 1.00 78.12 212 SER A N 1
ATOM 1703 C CA . SER A 1 212 ? 4.530 -7.977 7.511 1.00 78.12 212 SER A CA 1
ATOM 1704 C C . SER A 1 212 ? 4.057 -6.848 6.590 1.00 78.12 212 SER A C 1
ATOM 1706 O O . SER A 1 212 ? 4.471 -6.777 5.440 1.00 78.12 212 SER A O 1
ATOM 1708 N N . GLU A 1 213 ? 3.198 -5.960 7.093 1.00 80.75 213 GLU A N 1
ATOM 1709 C CA . GLU A 1 213 ? 2.654 -4.840 6.323 1.00 80.75 213 GLU A CA 1
ATOM 1710 C C . GLU A 1 213 ? 3.711 -3.746 6.122 1.00 80.75 213 GLU A C 1
ATOM 1712 O O . GLU A 1 213 ? 3.848 -3.194 5.034 1.00 80.75 213 GLU A O 1
ATOM 1717 N N . LEU A 1 214 ? 4.517 -3.488 7.158 1.00 81.50 214 LEU A N 1
ATOM 1718 C CA . LEU A 1 214 ? 5.660 -2.578 7.072 1.00 81.50 214 LEU A CA 1
ATOM 1719 C C . LEU A 1 214 ? 6.723 -3.098 6.095 1.00 81.50 214 LEU A C 1
ATOM 1721 O O . LEU A 1 214 ? 7.303 -2.325 5.333 1.00 81.50 214 LEU A O 1
ATOM 1725 N N . GLU A 1 215 ? 6.984 -4.405 6.100 1.00 83.94 215 GLU A N 1
ATOM 1726 C CA . GLU A 1 215 ? 7.933 -5.043 5.184 1.00 83.94 215 GLU A CA 1
ATOM 1727 C C . GLU A 1 215 ? 7.462 -4.997 3.730 1.00 83.94 215 GLU A C 1
ATOM 1729 O O . GLU A 1 215 ? 8.274 -4.737 2.835 1.00 83.94 215 GLU A O 1
ATOM 1734 N N . GLU A 1 216 ? 6.167 -5.212 3.493 1.00 80.62 216 GLU A N 1
ATOM 1735 C CA . GLU A 1 216 ? 5.552 -5.100 2.172 1.00 80.62 216 GLU A CA 1
ATOM 1736 C C . GLU A 1 216 ? 5.632 -3.667 1.643 1.00 80.62 216 GLU A C 1
ATOM 1738 O O . GLU A 1 216 ? 6.127 -3.461 0.534 1.00 80.62 216 GLU A O 1
ATOM 1743 N N . GLU A 1 217 ? 5.273 -2.670 2.454 1.00 79.06 217 GLU A N 1
ATOM 1744 C CA . GLU A 1 217 ? 5.391 -1.256 2.085 1.00 79.06 217 GLU A CA 1
ATOM 1745 C C . GLU A 1 217 ? 6.847 -0.876 1.779 1.00 79.06 217 GLU A C 1
ATOM 1747 O O . GLU A 1 217 ? 7.145 -0.264 0.753 1.00 79.06 217 GLU A O 1
ATOM 1752 N N . GLN A 1 218 ? 7.801 -1.299 2.610 1.00 83.56 218 GLN A N 1
ATOM 1753 C CA . GLN A 1 218 ? 9.220 -1.079 2.331 1.00 83.56 218 GLN A CA 1
ATOM 1754 C C . GLN A 1 218 ? 9.684 -1.811 1.066 1.00 83.56 218 GLN A C 1
ATOM 1756 O O . GLN A 1 218 ? 10.554 -1.318 0.345 1.00 83.56 218 GLN A O 1
ATOM 1761 N N . ALA A 1 219 ? 9.157 -3.001 0.776 1.00 82.75 219 ALA A N 1
ATOM 1762 C CA . ALA A 1 219 ? 9.440 -3.715 -0.465 1.00 82.75 219 ALA A CA 1
ATOM 1763 C C . ALA A 1 219 ? 8.837 -3.002 -1.683 1.00 82.75 219 ALA A C 1
ATOM 1765 O O . ALA A 1 219 ? 9.476 -2.955 -2.731 1.00 82.75 219 ALA A O 1
ATOM 1766 N N . GLU A 1 220 ? 7.647 -2.419 -1.568 1.00 79.75 220 GLU A N 1
ATOM 1767 C CA . GLU A 1 220 ? 7.039 -1.578 -2.601 1.00 79.75 220 GLU A CA 1
ATOM 1768 C C . GLU A 1 220 ? 7.832 -0.300 -2.839 1.00 79.75 220 GLU A C 1
ATOM 1770 O O . GLU A 1 220 ? 8.178 -0.020 -3.982 1.00 79.75 220 GLU A O 1
ATOM 1775 N N . ILE A 1 221 ? 8.212 0.420 -1.782 1.00 81.81 221 ILE A N 1
ATOM 1776 C CA . ILE A 1 221 ? 9.062 1.613 -1.874 1.00 81.81 221 ILE A CA 1
ATOM 1777 C C . ILE A 1 221 ? 10.408 1.261 -2.515 1.00 81.81 221 ILE A C 1
ATOM 1779 O O . ILE A 1 221 ? 10.904 2.006 -3.360 1.00 81.81 221 ILE A O 1
ATOM 1783 N N . ARG A 1 222 ? 11.007 0.119 -2.157 1.00 84.38 222 ARG A N 1
ATOM 1784 C CA . ARG A 1 222 ? 12.249 -0.351 -2.789 1.00 84.38 222 ARG A CA 1
ATOM 1785 C C . ARG A 1 222 ? 12.051 -0.643 -4.272 1.00 84.38 222 ARG A C 1
ATOM 1787 O O . ARG A 1 222 ? 12.815 -0.117 -5.070 1.00 84.38 222 ARG A O 1
ATOM 1794 N N . ARG A 1 223 ? 11.016 -1.404 -4.643 1.00 81.62 223 ARG A N 1
ATOM 1795 C CA . ARG A 1 223 ? 10.678 -1.705 -6.048 1.00 81.62 223 ARG A CA 1
ATOM 1796 C C . ARG A 1 223 ? 10.392 -0.435 -6.852 1.00 81.62 223 ARG A C 1
ATOM 1798 O O . ARG A 1 223 ? 10.844 -0.304 -7.982 1.00 81.62 223 ARG A O 1
ATOM 1805 N N . ALA A 1 224 ? 9.677 0.514 -6.257 1.00 81.44 224 ALA A N 1
ATOM 1806 C CA . ALA A 1 224 ? 9.344 1.796 -6.863 1.00 81.44 224 ALA A CA 1
ATOM 1807 C C . ALA A 1 224 ? 10.573 2.677 -7.112 1.00 81.44 224 ALA A C 1
ATOM 1809 O O . ALA A 1 224 ? 10.549 3.473 -8.036 1.00 81.44 224 ALA A O 1
ATOM 1810 N N . ASN A 1 225 ? 11.634 2.535 -6.314 1.00 86.50 225 ASN A N 1
ATOM 1811 C CA . ASN A 1 225 ? 12.862 3.326 -6.431 1.00 86.50 225 ASN A CA 1
ATOM 1812 C C . ASN A 1 225 ? 14.033 2.548 -7.056 1.00 86.50 225 ASN A C 1
ATOM 1814 O O . ASN A 1 225 ? 15.145 3.076 -7.160 1.00 86.50 225 ASN A O 1
ATOM 1818 N N . GLU A 1 226 ? 13.817 1.291 -7.447 1.00 90.56 226 GLU A N 1
ATOM 1819 C CA . GLU A 1 226 ? 14.855 0.443 -8.017 1.00 90.56 226 GLU A CA 1
ATOM 1820 C C . GLU A 1 226 ? 15.283 0.981 -9.387 1.00 90.56 226 GLU A C 1
ATOM 1822 O O . GLU A 1 226 ? 14.476 1.149 -10.304 1.00 90.56 226 GLU A O 1
ATOM 1827 N N . LYS A 1 227 ? 16.582 1.268 -9.522 1.00 91.81 227 LYS A N 1
ATOM 1828 C CA . LYS A 1 227 ? 17.176 1.721 -10.780 1.00 91.81 227 LYS A CA 1
ATOM 1829 C C . LYS A 1 227 ? 17.508 0.515 -11.649 1.00 91.81 227 LYS A C 1
ATOM 1831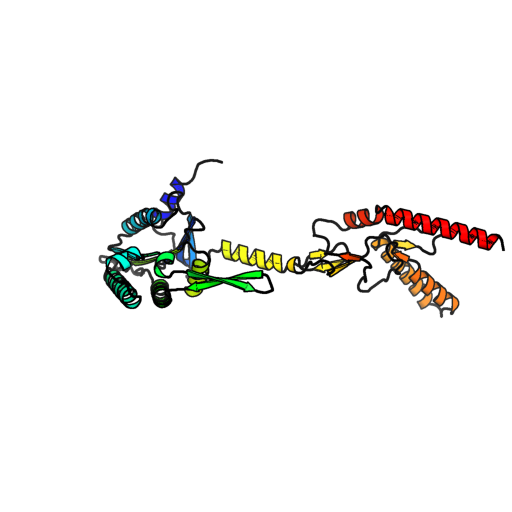 O O . LYS A 1 227 ? 18.461 -0.211 -11.378 1.00 91.81 227 LYS A O 1
ATOM 1836 N N . ILE A 1 228 ? 16.765 0.351 -12.733 1.00 92.25 228 ILE A N 1
ATOM 1837 C CA . ILE A 1 228 ? 16.934 -0.720 -13.711 1.00 92.25 228 ILE A CA 1
ATOM 1838 C C . ILE A 1 228 ? 17.827 -0.216 -14.845 1.00 92.25 228 ILE A C 1
ATOM 1840 O O . ILE A 1 228 ? 17.615 0.871 -15.375 1.00 92.25 228 ILE A O 1
ATOM 1844 N N . ARG A 1 229 ? 18.836 -0.995 -15.247 1.00 93.00 229 ARG A N 1
ATOM 1845 C CA . ARG A 1 229 ? 19.698 -0.658 -16.391 1.00 93.00 229 ARG A CA 1
ATOM 1846 C C . ARG A 1 229 ? 19.045 -1.112 -17.697 1.00 93.00 229 ARG A C 1
ATOM 1848 O O . ARG A 1 229 ? 18.824 -2.302 -17.903 1.00 93.00 229 ARG A O 1
ATOM 1855 N N . CYS A 1 230 ? 18.768 -0.182 -18.604 1.00 93.56 230 CYS A N 1
ATOM 1856 C CA . CYS A 1 230 ? 18.177 -0.472 -19.907 1.00 93.56 230 CYS A CA 1
ATOM 1857 C C . CYS A 1 230 ? 19.200 -1.098 -20.861 1.00 93.56 230 CYS A C 1
ATOM 1859 O O . CYS A 1 230 ? 20.234 -0.503 -21.152 1.00 93.56 230 CYS A O 1
ATOM 1861 N N . VAL A 1 231 ? 18.889 -2.255 -21.450 1.00 92.62 231 VAL A N 1
ATOM 1862 C CA . VAL A 1 231 ? 19.790 -2.895 -22.427 1.00 92.62 231 VAL A CA 1
ATOM 1863 C C . VAL A 1 231 ? 19.860 -2.182 -23.784 1.00 92.62 231 VAL A C 1
ATOM 1865 O O . VAL A 1 231 ? 20.829 -2.384 -24.513 1.00 92.62 231 VAL A O 1
ATOM 1868 N N . GLN A 1 232 ? 18.876 -1.335 -24.113 1.00 93.00 232 GLN A N 1
ATOM 1869 C CA . GLN A 1 232 ? 18.786 -0.640 -25.406 1.00 93.00 232 GLN A CA 1
ATOM 1870 C C . GLN A 1 232 ? 19.632 0.638 -25.454 1.00 93.00 232 GLN A C 1
ATOM 1872 O O . GLN A 1 232 ? 20.365 0.850 -26.419 1.00 93.00 232 GLN A O 1
ATOM 1877 N N . CYS A 1 233 ? 19.529 1.483 -24.421 1.00 91.81 233 CYS A N 1
ATOM 1878 C CA . CYS A 1 233 ? 20.237 2.767 -24.339 1.00 91.81 233 CYS A CA 1
ATOM 1879 C C . CYS A 1 233 ? 21.377 2.784 -23.312 1.00 91.81 233 CYS A C 1
ATOM 1881 O O . CYS A 1 233 ? 22.157 3.723 -23.295 1.00 91.81 233 CYS A O 1
ATOM 1883 N N . ASP A 1 234 ? 21.520 1.736 -22.499 1.00 89.69 234 ASP A N 1
ATOM 1884 C CA . ASP A 1 234 ? 22.511 1.636 -21.419 1.00 89.69 234 ASP A CA 1
ATOM 1885 C C . ASP A 1 234 ? 22.318 2.594 -20.227 1.00 89.69 234 ASP A C 1
ATOM 1887 O O . ASP A 1 234 ? 23.131 2.581 -19.303 1.00 89.69 234 ASP A O 1
ATOM 1891 N N . ASP A 1 235 ? 21.228 3.366 -20.207 1.00 92.19 235 ASP A N 1
ATOM 1892 C CA . ASP A 1 235 ? 20.878 4.252 -19.092 1.00 92.19 235 ASP A CA 1
ATOM 1893 C C . ASP A 1 235 ? 20.104 3.527 -17.986 1.00 92.19 235 ASP A C 1
ATOM 1895 O O . ASP A 1 235 ? 19.452 2.503 -18.215 1.00 92.19 235 ASP A O 1
ATOM 1899 N N . TYR A 1 236 ? 20.139 4.098 -16.782 1.00 93.31 236 TYR A N 1
ATOM 1900 C CA . TYR A 1 236 ? 19.311 3.663 -15.661 1.00 93.31 236 TYR A CA 1
ATOM 1901 C C . TYR A 1 236 ? 17.958 4.369 -15.676 1.00 93.31 236 TYR A C 1
ATOM 1903 O O . TYR A 1 236 ? 17.891 5.577 -15.897 1.00 93.31 236 TYR A O 1
ATOM 1911 N N . TYR A 1 237 ? 16.896 3.630 -15.380 1.00 93.56 237 TYR A N 1
ATOM 1912 C CA . TYR A 1 237 ? 15.537 4.150 -15.286 1.00 93.56 237 TYR A CA 1
ATOM 1913 C C . TYR A 1 237 ? 14.795 3.543 -14.094 1.00 93.56 237 TYR A C 1
ATOM 1915 O O . TYR A 1 237 ? 15.211 2.524 -13.545 1.00 93.56 237 TYR A O 1
ATOM 1923 N N . VAL A 1 238 ? 13.698 4.182 -13.702 1.00 92.50 238 VAL A N 1
ATOM 1924 C CA . VAL A 1 238 ? 12.742 3.670 -12.716 1.00 92.50 238 VAL A CA 1
ATOM 1925 C C . VAL A 1 238 ? 11.486 3.233 -13.467 1.00 92.50 238 VAL A C 1
ATOM 1927 O O . VAL A 1 238 ? 11.017 3.955 -14.346 1.00 92.50 238 VAL A O 1
ATOM 1930 N N . GLU A 1 239 ? 10.935 2.060 -13.149 1.00 90.25 239 GLU A N 1
ATOM 1931 C CA . GLU A 1 239 ? 9.808 1.479 -13.902 1.00 90.25 239 GLU A CA 1
ATOM 1932 C C . GLU A 1 239 ? 8.578 2.406 -13.932 1.00 90.25 239 GLU A C 1
ATOM 1934 O O . GLU A 1 239 ? 7.924 2.534 -14.966 1.00 90.25 239 GLU A O 1
ATOM 1939 N N . GLN A 1 240 ? 8.303 3.128 -12.838 1.00 89.31 240 GLN A N 1
ATOM 1940 C CA . GLN A 1 240 ? 7.193 4.092 -12.756 1.00 89.31 240 GLN A CA 1
ATOM 1941 C C . GLN A 1 240 ? 7.332 5.266 -13.746 1.00 89.31 240 GLN A C 1
ATOM 1943 O O . GLN A 1 240 ? 6.330 5.793 -14.239 1.00 89.31 240 GLN A O 1
ATOM 1948 N N . ASP A 1 241 ? 8.569 5.628 -14.095 1.00 91.25 241 ASP A N 1
ATOM 1949 C CA . ASP A 1 241 ? 8.889 6.686 -15.056 1.00 91.25 241 ASP A CA 1
ATOM 1950 C C . ASP A 1 241 ? 9.068 6.152 -16.488 1.00 91.25 241 ASP A C 1
ATOM 1952 O O . ASP A 1 241 ? 9.252 6.932 -17.428 1.00 91.25 241 ASP A O 1
ATOM 1956 N N . ASN A 1 242 ? 8.971 4.831 -16.697 1.00 94.19 242 ASN A N 1
ATOM 1957 C CA . ASN A 1 242 ? 9.203 4.180 -17.986 1.00 94.19 242 ASN A CA 1
ATOM 1958 C C . ASN A 1 242 ? 8.039 4.388 -18.975 1.00 94.19 242 ASN A C 1
ATOM 1960 O O . ASN A 1 242 ? 7.203 3.514 -19.243 1.00 94.19 242 ASN A O 1
ATOM 1964 N N . ARG A 1 243 ? 7.975 5.592 -19.542 1.00 94.62 243 ARG A N 1
ATOM 1965 C CA . ARG A 1 243 ? 6.954 6.007 -20.511 1.00 94.62 243 ARG A CA 1
ATOM 1966 C C . ARG A 1 243 ? 7.472 5.900 -21.943 1.00 94.62 243 ARG A C 1
ATOM 1968 O O . ARG A 1 243 ? 8.672 5.862 -22.207 1.00 94.62 243 ARG A O 1
ATOM 1975 N N . MET A 1 244 ? 6.543 5.846 -22.898 1.00 94.50 244 MET A N 1
ATOM 1976 C CA . MET A 1 244 ? 6.903 5.859 -24.316 1.00 94.50 244 MET A CA 1
ATOM 1977 C C . MET A 1 244 ? 7.681 7.134 -24.652 1.00 94.50 244 MET A C 1
ATOM 1979 O O . MET A 1 244 ? 7.203 8.239 -24.412 1.00 94.50 244 MET A O 1
ATOM 1983 N N . GLY A 1 245 ? 8.866 6.962 -25.231 1.00 93.44 245 GLY A N 1
ATOM 1984 C CA . GLY A 1 245 ? 9.729 8.044 -25.694 1.00 93.44 245 GLY A CA 1
ATOM 1985 C C . GLY A 1 245 ? 10.813 8.485 -24.715 1.00 93.44 245 GLY A C 1
ATOM 1986 O O . GLY A 1 245 ? 11.618 9.330 -25.096 1.00 93.44 245 GLY A O 1
ATOM 1987 N N . VAL A 1 246 ? 10.866 7.904 -23.512 1.00 94.69 246 VAL A N 1
ATOM 1988 C CA . VAL A 1 246 ? 11.927 8.170 -22.526 1.00 94.69 246 VAL A CA 1
ATOM 1989 C C . VAL A 1 246 ? 13.240 7.499 -22.939 1.00 94.69 246 VAL A C 1
ATOM 1991 O O . VAL A 1 246 ? 14.305 8.096 -22.820 1.00 94.69 246 VAL A O 1
ATOM 1994 N N . CYS A 1 247 ? 13.173 6.294 -23.509 1.00 95.69 247 CYS A N 1
ATOM 1995 C CA . CYS A 1 247 ? 14.354 5.610 -24.017 1.00 95.69 247 CYS A CA 1
ATOM 1996 C C . CYS A 1 247 ? 14.669 6.055 -25.447 1.00 95.69 247 CYS A C 1
ATOM 1998 O O . CYS A 1 247 ? 13.859 5.865 -26.363 1.00 95.69 247 CYS A O 1
ATOM 2000 N N . LEU A 1 248 ? 15.878 6.587 -25.635 1.00 95.25 248 LEU A N 1
ATOM 2001 C CA . LEU A 1 248 ? 16.471 6.871 -26.937 1.00 95.25 248 LEU A CA 1
ATOM 2002 C C . LEU A 1 248 ? 17.493 5.784 -27.260 1.00 95.25 248 LEU A C 1
ATOM 2004 O O . LEU A 1 248 ? 18.498 5.653 -26.568 1.00 95.25 248 LEU A O 1
ATOM 2008 N N . HIS A 1 249 ? 17.256 4.991 -28.302 1.00 94.81 249 HIS A N 1
ATOM 2009 C CA . HIS A 1 249 ? 18.172 3.907 -28.663 1.00 94.81 249 HIS A CA 1
ATOM 2010 C C . HIS A 1 249 ? 18.359 3.742 -30.172 1.00 94.81 249 HIS A C 1
ATOM 2012 O O . HIS A 1 249 ? 17.612 4.282 -30.994 1.00 94.81 249 HIS A O 1
ATOM 2018 N N . HIS A 1 250 ? 19.384 2.968 -30.522 1.00 94.69 250 HIS A N 1
ATOM 2019 C CA . HIS A 1 250 ? 19.559 2.389 -31.846 1.00 94.69 250 HIS A CA 1
ATOM 2020 C C . HIS A 1 250 ? 19.269 0.894 -31.756 1.00 94.69 250 HIS A C 1
ATOM 2022 O O . HIS A 1 250 ? 19.842 0.193 -30.927 1.00 94.69 250 HIS A O 1
ATOM 2028 N N . ASP A 1 251 ? 18.398 0.400 -32.624 1.00 94.25 251 ASP A N 1
ATOM 2029 C CA . ASP A 1 251 ? 18.073 -1.023 -32.766 1.00 94.25 251 ASP A CA 1
ATOM 2030 C C . ASP A 1 251 ? 18.719 -1.647 -34.017 1.00 94.25 251 ASP A C 1
ATOM 2032 O O . ASP A 1 251 ? 18.429 -2.781 -34.392 1.00 94.25 251 ASP A O 1
ATOM 2036 N N . GLY A 1 252 ? 19.598 -0.894 -34.683 1.00 94.56 252 GLY A N 1
ATOM 2037 C CA . GLY A 1 252 ? 20.389 -1.352 -35.818 1.00 94.56 252 GLY A CA 1
ATOM 2038 C C . GLY A 1 252 ? 21.832 -1.663 -35.431 1.00 94.56 252 GLY A C 1
ATOM 2039 O O . GLY A 1 252 ? 22.392 -1.042 -34.527 1.00 94.56 252 GLY A O 1
ATOM 2040 N N . PHE A 1 253 ? 22.450 -2.597 -36.153 1.00 95.19 253 PHE A N 1
ATOM 2041 C CA . PHE A 1 253 ? 23.881 -2.875 -36.040 1.00 95.19 253 PHE A CA 1
ATOM 2042 C C . PHE A 1 253 ? 24.742 -1.711 -36.556 1.00 95.19 253 PHE A C 1
ATOM 2044 O O . PHE A 1 253 ? 24.270 -0.805 -37.252 1.00 95.19 253 PHE A O 1
ATOM 2051 N N . ILE A 1 254 ? 26.030 -1.755 -36.223 1.00 95.81 254 ILE A N 1
ATOM 2052 C CA . ILE A 1 254 ? 27.023 -0.795 -36.704 1.00 95.81 254 ILE A CA 1
ATOM 2053 C C . ILE A 1 254 ? 27.694 -1.376 -37.939 1.00 95.81 254 ILE A C 1
ATOM 2055 O O . ILE A 1 254 ? 27.932 -2.580 -37.999 1.00 95.81 254 ILE A O 1
ATOM 2059 N N . TYR A 1 255 ? 27.981 -0.548 -38.933 1.00 96.12 255 TYR A N 1
ATOM 2060 C CA . TYR A 1 255 ? 28.690 -0.976 -40.127 1.00 96.12 255 TYR A CA 1
ATOM 2061 C C . TYR A 1 255 ? 29.854 -0.040 -40.448 1.00 96.12 255 TYR A C 1
ATOM 2063 O O . TYR A 1 255 ? 29.797 1.156 -40.157 1.00 96.12 255 TYR A O 1
ATOM 2071 N N . ASP A 1 256 ? 30.912 -0.593 -41.039 1.00 95.88 256 ASP A N 1
ATOM 2072 C CA . ASP A 1 256 ? 32.038 0.196 -41.533 1.00 95.88 256 ASP A CA 1
ATOM 2073 C C . ASP A 1 256 ? 31.743 0.715 -42.940 1.00 95.88 256 ASP A C 1
ATOM 2075 O O . ASP A 1 256 ? 31.733 -0.033 -43.920 1.00 95.88 256 ASP A O 1
ATOM 2079 N N . ASN A 1 257 ? 31.503 2.021 -43.043 1.00 94.25 257 ASN A N 1
ATOM 2080 C CA . ASN A 1 257 ? 31.209 2.675 -44.306 1.00 94.25 257 ASN A CA 1
ATOM 2081 C C . ASN A 1 257 ? 32.432 2.766 -45.235 1.00 94.25 257 ASN A C 1
ATOM 2083 O O . ASN A 1 257 ? 32.250 2.990 -46.428 1.00 94.25 257 ASN A O 1
ATOM 2087 N N . LEU A 1 258 ? 33.658 2.572 -44.750 1.00 91.56 258 LEU A N 1
ATOM 2088 C CA . LEU A 1 258 ? 34.856 2.512 -45.593 1.00 91.56 258 LEU A CA 1
ATOM 2089 C C . LEU A 1 258 ? 35.180 1.086 -46.059 1.00 91.56 258 LEU A C 1
ATOM 2091 O O . LEU A 1 258 ? 35.873 0.932 -47.063 1.00 91.56 258 LEU A O 1
ATOM 2095 N N . SER A 1 259 ? 34.648 0.053 -45.396 1.00 92.44 259 SER A N 1
ATOM 2096 C CA . SER A 1 259 ? 34.858 -1.334 -45.825 1.00 92.44 259 SER A CA 1
ATOM 2097 C C . SER A 1 259 ? 34.108 -1.648 -47.122 1.00 92.44 259 SER A C 1
ATOM 2099 O O . SER A 1 259 ? 32.938 -1.289 -47.281 1.00 92.44 259 SER A O 1
ATOM 2101 N N . ALA A 1 260 ? 34.748 -2.356 -48.056 1.00 88.31 260 ALA A N 1
ATOM 2102 C CA . ALA A 1 260 ? 34.151 -2.711 -49.348 1.00 88.31 260 ALA A CA 1
ATOM 2103 C C . ALA A 1 260 ? 32.866 -3.548 -49.201 1.00 88.31 260 ALA A C 1
ATOM 2105 O O . ALA A 1 260 ? 31.927 -3.394 -49.980 1.00 88.31 260 ALA A O 1
ATOM 2106 N N . ASP A 1 261 ? 32.805 -4.385 -48.169 1.00 90.88 261 ASP A N 1
ATOM 2107 C CA . ASP A 1 261 ? 31.701 -5.290 -47.856 1.00 90.88 261 ASP A CA 1
ATOM 2108 C C . ASP A 1 261 ? 30.731 -4.741 -46.795 1.00 90.88 261 ASP A C 1
ATOM 2110 O O . ASP A 1 261 ? 29.789 -5.440 -46.422 1.00 90.88 261 ASP A O 1
ATOM 2114 N N . LEU A 1 262 ? 30.909 -3.505 -46.311 1.00 92.12 262 LEU A N 1
ATOM 2115 C CA . LEU A 1 262 ? 30.144 -2.951 -45.186 1.00 92.12 262 LEU A CA 1
ATOM 2116 C C . LEU A 1 262 ? 30.120 -3.913 -43.983 1.00 92.12 262 LEU A C 1
ATOM 2118 O O . LEU A 1 262 ? 29.038 -4.333 -43.546 1.00 92.12 262 LEU A O 1
ATOM 2122 N N . THR A 1 263 ? 31.303 -4.311 -43.499 1.00 94.06 263 THR A N 1
ATOM 2123 C CA . THR A 1 263 ? 31.480 -5.184 -42.328 1.00 94.06 263 THR A CA 1
ATOM 2124 C C . THR A 1 263 ? 30.556 -4.775 -41.189 1.00 94.06 263 THR A C 1
ATOM 2126 O O . THR A 1 263 ? 30.457 -3.596 -40.850 1.00 94.06 263 THR A O 1
ATOM 2129 N N . MET A 1 264 ? 29.873 -5.761 -40.607 1.00 94.62 264 MET A N 1
ATOM 2130 C CA . MET A 1 264 ? 28.911 -5.563 -39.527 1.00 94.62 264 MET A CA 1
ATOM 2131 C C . MET A 1 264 ? 29.569 -5.757 -38.164 1.00 94.62 264 MET A C 1
ATOM 2133 O O . MET A 1 264 ? 30.299 -6.723 -37.943 1.00 94.62 264 MET A O 1
ATOM 2137 N N . TYR A 1 265 ? 29.215 -4.892 -37.224 1.00 93.94 265 TYR A N 1
ATOM 2138 C CA . TYR A 1 265 ? 29.713 -4.901 -35.863 1.00 93.94 265 TYR A CA 1
ATOM 2139 C C . TYR A 1 265 ? 28.568 -4.809 -34.862 1.00 93.94 265 TYR A C 1
ATOM 2141 O O . TYR A 1 265 ? 27.620 -4.032 -35.008 1.00 93.94 265 TYR A O 1
ATOM 2149 N N . ILE A 1 266 ? 28.721 -5.568 -33.779 1.00 91.75 266 ILE A N 1
ATOM 2150 C CA . ILE A 1 266 ? 28.034 -5.275 -32.524 1.00 91.75 266 ILE A CA 1
ATOM 2151 C C . ILE A 1 266 ? 28.668 -4.015 -31.938 1.00 91.75 266 ILE A C 1
ATOM 2153 O O . ILE A 1 266 ? 29.885 -3.834 -32.023 1.00 91.75 266 ILE A O 1
ATOM 2157 N N . ARG A 1 267 ? 27.855 -3.171 -31.298 1.00 89.88 267 ARG A N 1
ATOM 2158 C CA . ARG A 1 267 ? 28.301 -1.899 -30.722 1.00 89.88 267 ARG A CA 1
ATOM 2159 C C . ARG A 1 267 ? 29.548 -2.032 -29.851 1.00 89.88 267 ARG A C 1
ATOM 2161 O O . ARG A 1 267 ? 30.483 -1.265 -30.035 1.00 89.88 267 ARG A O 1
ATOM 2168 N N . LYS A 1 268 ? 29.581 -3.013 -28.946 1.00 90.06 268 LYS A N 1
ATOM 2169 C CA . LYS A 1 268 ? 30.738 -3.252 -28.073 1.00 90.06 268 LYS A CA 1
ATOM 2170 C C . LYS A 1 268 ? 32.032 -3.453 -28.875 1.00 90.06 268 LYS A C 1
ATOM 2172 O O . LYS A 1 268 ? 32.997 -2.745 -28.628 1.00 90.06 268 LYS A O 1
ATOM 2177 N N . ARG A 1 269 ? 32.009 -4.325 -29.889 1.00 92.44 269 ARG A N 1
ATOM 2178 C CA . ARG A 1 269 ? 33.174 -4.590 -30.753 1.00 92.44 269 ARG A CA 1
ATOM 2179 C C . ARG A 1 269 ? 33.583 -3.381 -31.591 1.00 92.44 269 ARG A C 1
ATOM 2181 O O . ARG A 1 269 ? 34.765 -3.153 -31.788 1.00 92.44 269 ARG A O 1
ATOM 2188 N N . ALA A 1 270 ? 32.613 -2.609 -32.079 1.00 93.25 270 ALA A N 1
ATOM 2189 C CA . ALA A 1 270 ? 32.890 -1.375 -32.811 1.00 93.25 270 ALA A CA 1
ATOM 2190 C C . ALA A 1 270 ? 33.597 -0.333 -31.927 1.00 93.25 270 ALA A C 1
ATOM 2192 O O . ALA A 1 270 ? 34.531 0.319 -32.380 1.00 93.25 270 ALA A O 1
ATOM 2193 N N . ILE A 1 271 ? 33.164 -0.194 -30.667 1.00 91.56 271 ILE A N 1
ATOM 2194 C CA . ILE A 1 271 ? 33.808 0.690 -29.687 1.00 91.56 271 ILE A CA 1
ATOM 2195 C C . ILE A 1 271 ? 35.218 0.189 -29.362 1.00 91.56 271 ILE A C 1
ATOM 2197 O O . ILE A 1 271 ? 36.148 0.984 -29.394 1.00 91.56 271 ILE A O 1
ATOM 2201 N N . GLU A 1 272 ? 35.383 -1.109 -29.090 1.00 93.00 272 GLU A N 1
ATOM 2202 C CA . GLU A 1 272 ? 36.694 -1.728 -28.832 1.00 93.00 272 GLU A CA 1
ATOM 2203 C C . GLU A 1 272 ? 37.665 -1.466 -29.990 1.00 93.00 272 GLU A C 1
ATOM 2205 O O . GLU A 1 272 ? 38.757 -0.959 -29.762 1.00 93.00 272 GLU A O 1
ATOM 2210 N N . GLN A 1 273 ? 37.230 -1.681 -31.236 1.00 92.50 273 GLN A N 1
ATOM 2211 C CA . GLN A 1 273 ? 38.056 -1.419 -32.414 1.00 92.50 273 GLN A CA 1
ATOM 2212 C C . GLN A 1 273 ? 38.455 0.059 -32.540 1.00 92.50 273 GLN A C 1
ATOM 2214 O O . GLN A 1 273 ? 39.599 0.358 -32.872 1.00 92.50 273 GLN A O 1
ATOM 2219 N N . LEU A 1 274 ? 37.533 0.997 -32.298 1.00 90.88 274 LEU A N 1
ATOM 2220 C CA . LEU A 1 274 ? 37.878 2.419 -32.357 1.00 90.88 274 LEU A CA 1
ATOM 2221 C C . LEU A 1 274 ? 38.847 2.825 -31.239 1.00 90.88 274 LEU A C 1
ATOM 2223 O O . LEU A 1 274 ? 39.744 3.622 -31.491 1.00 90.88 274 LEU A O 1
ATOM 2227 N N . LEU A 1 275 ? 38.688 2.271 -30.033 1.00 91.62 275 LEU A N 1
ATOM 2228 C CA . LEU A 1 275 ? 39.592 2.520 -28.908 1.00 91.62 275 LEU A CA 1
ATOM 2229 C C . LEU A 1 275 ? 40.997 1.963 -29.172 1.00 91.62 275 LEU A C 1
ATOM 2231 O O . LEU A 1 275 ? 41.980 2.638 -28.883 1.00 91.62 275 LEU A O 1
ATOM 2235 N N . GLU A 1 276 ? 41.102 0.760 -29.740 1.00 91.31 276 GLU A N 1
ATOM 2236 C CA . GLU A 1 276 ? 42.381 0.161 -30.143 1.00 91.31 276 GLU A CA 1
ATOM 2237 C C . GLU A 1 276 ? 43.085 1.005 -31.213 1.00 91.31 276 GLU A C 1
ATOM 2239 O O . GLU A 1 276 ? 44.287 1.254 -31.123 1.00 91.31 276 GLU A O 1
ATOM 2244 N N . GLU A 1 277 ? 42.337 1.493 -32.206 1.00 88.38 277 GLU A N 1
ATOM 2245 C CA . GLU A 1 277 ? 42.876 2.370 -33.248 1.00 88.38 277 GLU A CA 1
ATOM 2246 C C . GLU A 1 277 ? 43.296 3.738 -32.707 1.00 88.38 277 GLU A C 1
ATOM 2248 O O . GLU A 1 277 ? 44.329 4.265 -33.121 1.00 88.38 277 GLU A O 1
ATOM 2253 N N . GLU A 1 278 ? 42.528 4.307 -31.776 1.00 86.81 278 GLU A N 1
ATOM 2254 C CA . GLU A 1 278 ? 42.865 5.563 -31.106 1.00 86.81 278 GLU A CA 1
ATOM 2255 C C . GLU A 1 278 ? 44.114 5.415 -30.226 1.00 86.81 278 GLU A C 1
ATOM 2257 O O . GLU A 1 278 ? 44.993 6.276 -30.267 1.00 86.81 278 GLU A O 1
ATOM 2262 N N . ALA A 1 279 ? 44.249 4.307 -29.493 1.00 88.12 279 ALA A N 1
ATOM 2263 C CA . ALA A 1 279 ? 45.437 4.007 -28.695 1.00 88.12 279 ALA A CA 1
ATOM 2264 C C . ALA A 1 279 ? 46.685 3.828 -29.575 1.00 88.12 279 ALA A C 1
ATOM 2266 O O . ALA A 1 279 ? 47.686 4.516 -29.373 1.00 88.12 279 ALA A O 1
ATOM 2267 N N . ALA A 1 280 ? 46.599 2.985 -30.611 1.00 85.88 280 ALA A N 1
ATOM 2268 C CA . ALA A 1 280 ? 47.694 2.771 -31.558 1.00 85.88 280 ALA A CA 1
ATOM 2269 C C . ALA A 1 280 ? 48.103 4.068 -32.273 1.00 85.88 280 ALA A C 1
ATOM 2271 O O . ALA A 1 280 ? 49.272 4.268 -32.609 1.00 85.88 280 ALA A O 1
ATOM 2272 N N . PHE A 1 281 ? 47.142 4.962 -32.507 1.00 81.19 281 PHE A N 1
ATOM 2273 C CA . PHE A 1 281 ? 47.410 6.278 -33.060 1.00 81.19 281 PHE A CA 1
ATOM 2274 C C . PHE A 1 281 ? 48.122 7.197 -32.061 1.00 81.19 281 PHE A C 1
ATOM 2276 O O . PHE A 1 281 ? 49.134 7.800 -32.413 1.00 81.19 281 PHE A O 1
ATOM 2283 N N . ASN A 1 282 ? 47.648 7.287 -30.818 1.00 84.00 282 ASN A N 1
ATOM 2284 C CA . ASN A 1 282 ? 48.264 8.123 -29.783 1.00 84.00 282 ASN A CA 1
ATOM 2285 C C . ASN A 1 282 ? 49.732 7.740 -29.517 1.00 84.00 282 ASN A C 1
ATOM 2287 O O . ASN A 1 282 ? 50.575 8.627 -29.341 1.00 84.00 282 ASN A O 1
ATOM 2291 N N . ASP A 1 283 ? 50.064 6.451 -29.598 1.00 83.00 283 ASP A N 1
ATOM 2292 C CA . ASP A 1 283 ? 51.447 5.968 -29.504 1.00 83.00 283 ASP A CA 1
ATOM 2293 C C . ASP A 1 283 ? 52.326 6.480 -30.663 1.00 83.00 283 ASP A C 1
ATOM 2295 O O . ASP A 1 283 ? 53.482 6.855 -30.462 1.00 83.00 283 ASP A O 1
ATOM 2299 N N . GLN A 1 284 ? 51.782 6.582 -31.881 1.00 76.06 284 GLN A N 1
ATOM 2300 C CA . GLN A 1 284 ? 52.508 7.122 -33.040 1.00 76.06 284 GLN A CA 1
ATOM 2301 C C . GLN A 1 284 ? 52.701 8.645 -32.961 1.00 76.06 284 GL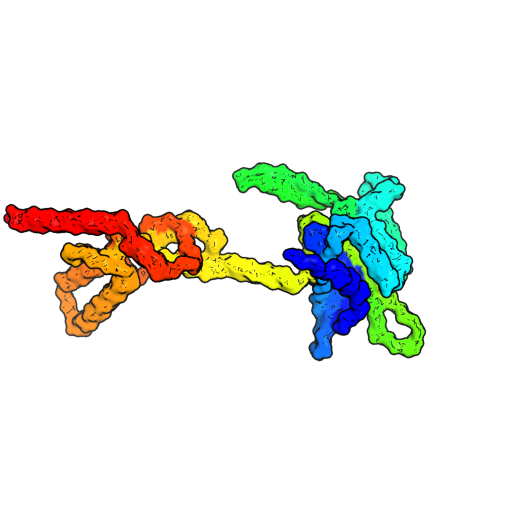N A C 1
ATOM 2303 O O . GLN A 1 284 ? 53.743 9.163 -33.372 1.00 76.06 284 GLN A O 1
ATOM 2308 N N . VAL A 1 285 ? 51.711 9.370 -32.430 1.00 75.31 285 VAL A N 1
ATOM 2309 C CA . VAL A 1 285 ? 51.730 10.842 -32.318 1.00 75.31 285 VAL A CA 1
ATOM 2310 C C . VAL A 1 285 ? 52.680 11.326 -31.233 1.00 75.31 285 VAL A C 1
ATOM 2312 O O . VAL A 1 285 ? 53.346 12.344 -31.417 1.00 75.31 285 VAL A O 1
ATOM 2315 N N . SER A 1 286 ? 52.811 10.573 -30.141 1.00 72.00 286 SER A N 1
ATOM 2316 C CA . SER A 1 286 ? 53.735 10.883 -29.040 1.00 72.00 286 SER A CA 1
ATOM 2317 C C . SER A 1 286 ? 55.201 11.010 -29.489 1.00 72.00 286 SER A C 1
ATOM 2319 O O . SER A 1 286 ? 56.016 11.597 -28.780 1.00 72.00 286 SER A O 1
ATOM 2321 N N . HIS A 1 287 ? 55.537 10.521 -30.691 1.00 61.03 287 HIS A N 1
ATOM 2322 C CA . HIS A 1 287 ? 56.893 10.535 -31.234 1.00 61.03 287 HIS A CA 1
ATOM 2323 C C . HIS A 1 287 ? 57.101 11.410 -32.489 1.00 61.03 287 HIS A C 1
ATOM 2325 O O . HIS A 1 287 ? 58.257 11.585 -32.886 1.00 61.03 287 HIS A O 1
ATOM 2331 N N . ARG A 1 288 ? 56.058 11.989 -33.119 1.00 67.94 288 ARG A N 1
ATOM 2332 C CA . ARG A 1 288 ? 56.188 12.851 -34.323 1.00 67.94 288 ARG A CA 1
ATOM 2333 C C . ARG A 1 288 ? 55.043 13.858 -34.502 1.00 67.94 288 ARG A C 1
ATOM 2335 O O . ARG A 1 288 ? 53.878 13.549 -34.273 1.00 67.94 288 ARG A O 1
ATOM 2342 N N . THR A 1 289 ? 55.358 15.034 -35.052 1.00 75.50 289 THR A N 1
ATOM 2343 C CA . THR A 1 289 ? 54.354 16.003 -35.524 1.00 75.50 289 THR A CA 1
ATOM 2344 C C . THR A 1 289 ? 53.615 15.447 -36.743 1.00 75.50 289 THR A C 1
ATOM 2346 O O . THR A 1 289 ? 54.221 15.209 -37.787 1.00 75.50 289 THR A O 1
ATOM 2349 N N . LEU A 1 290 ? 52.303 15.249 -36.615 1.00 76.06 290 LEU A N 1
ATOM 2350 C CA . LEU A 1 290 ? 51.451 14.788 -37.713 1.00 76.06 290 LEU A CA 1
ATOM 2351 C C . LEU A 1 290 ? 51.389 15.803 -38.852 1.00 76.06 290 LEU A C 1
ATOM 2353 O O . LEU A 1 290 ? 51.194 17.000 -38.624 1.00 76.06 290 LEU A O 1
ATOM 2357 N N . THR A 1 291 ? 51.435 15.292 -40.078 1.00 83.00 291 THR A N 1
ATOM 2358 C CA . THR A 1 291 ? 51.062 16.063 -41.268 1.00 83.00 291 THR A CA 1
ATOM 2359 C C . THR A 1 291 ? 49.553 16.336 -41.281 1.00 83.00 291 THR A C 1
ATOM 2361 O O . THR A 1 291 ? 48.767 15.623 -40.649 1.00 83.00 291 THR A O 1
ATOM 2364 N N . GLN A 1 292 ? 49.127 17.369 -42.012 1.00 83.12 292 GLN A N 1
ATOM 2365 C CA . GLN A 1 292 ? 47.705 17.692 -42.172 1.00 83.12 292 GLN A CA 1
ATOM 2366 C C . GLN A 1 292 ? 46.915 16.517 -42.774 1.00 83.12 292 GLN A C 1
ATOM 2368 O O . GLN A 1 292 ? 45.839 16.186 -42.281 1.00 83.12 292 GLN A O 1
ATOM 2373 N N . GLU A 1 293 ? 47.487 15.826 -43.760 1.00 86.00 293 GLU A N 1
ATOM 2374 C CA . GLU A 1 293 ? 46.862 14.674 -44.417 1.00 86.00 293 GLU A CA 1
ATOM 2375 C C . GLU A 1 293 ? 46.571 13.526 -43.434 1.00 86.00 293 GLU A C 1
ATOM 2377 O O . GLU A 1 293 ? 45.487 12.945 -43.447 1.00 86.00 293 GLU A O 1
ATOM 2382 N N . GLN A 1 294 ? 47.495 13.236 -42.513 1.00 82.75 294 GLN A N 1
ATOM 2383 C CA . GLN A 1 294 ? 47.303 12.196 -41.495 1.00 82.75 294 GLN A CA 1
ATOM 2384 C C . GLN A 1 294 ? 46.197 12.552 -40.493 1.00 82.75 294 GLN A C 1
ATOM 2386 O O . GLN A 1 294 ? 45.455 11.669 -40.058 1.00 82.75 294 GLN A O 1
ATOM 2391 N N . ARG A 1 295 ? 46.049 13.838 -40.146 1.00 81.88 295 ARG A N 1
ATOM 2392 C CA . ARG A 1 295 ? 44.951 14.310 -39.284 1.00 81.88 295 ARG A CA 1
ATOM 2393 C C . ARG A 1 295 ? 43.600 14.158 -39.976 1.00 81.88 295 ARG A C 1
ATOM 2395 O O . ARG A 1 295 ? 42.657 13.661 -39.369 1.00 81.88 295 ARG A O 1
ATOM 2402 N N . GLU A 1 296 ? 43.517 14.527 -41.251 1.00 85.50 296 GLU A N 1
ATOM 2403 C CA . GLU A 1 296 ? 42.296 14.362 -42.042 1.00 85.50 296 GLU A CA 1
ATOM 2404 C C . GLU A 1 296 ? 41.926 12.882 -42.221 1.00 85.50 296 GLU A C 1
ATOM 2406 O O . GLU A 1 296 ? 40.754 12.519 -42.108 1.00 85.50 296 GLU A O 1
ATOM 2411 N N . GLN A 1 297 ? 42.909 12.002 -42.442 1.00 84.50 297 GLN A N 1
ATOM 2412 C CA . GLN A 1 297 ? 42.676 10.556 -42.506 1.00 84.50 297 GLN A CA 1
ATOM 2413 C C . GLN A 1 297 ? 42.164 9.989 -41.176 1.00 84.50 297 GLN A C 1
ATOM 2415 O O . GLN A 1 297 ? 41.259 9.153 -41.185 1.00 84.50 297 GLN A O 1
ATOM 2420 N N . LEU A 1 298 ? 42.698 10.449 -40.042 1.00 81.81 298 LEU A N 1
ATOM 2421 C CA . LEU A 1 298 ? 42.218 10.040 -38.723 1.00 81.81 298 LEU A CA 1
ATOM 2422 C C . LEU A 1 298 ? 40.764 10.460 -38.505 1.00 81.81 298 LEU A C 1
ATOM 2424 O O . LEU A 1 298 ? 39.937 9.638 -38.115 1.00 81.81 298 LEU A O 1
ATOM 2428 N N . GLU A 1 299 ? 40.438 11.719 -38.791 1.00 84.31 299 GLU A N 1
ATOM 2429 C CA . GLU A 1 299 ? 39.069 12.208 -38.654 1.00 84.31 299 GLU A CA 1
ATOM 2430 C C . GLU A 1 299 ? 38.117 11.425 -39.564 1.00 84.31 299 GLU A C 1
ATOM 2432 O O . GLU A 1 299 ? 37.064 10.977 -39.114 1.00 84.31 299 GLU A O 1
ATOM 2437 N N . ARG A 1 300 ? 38.509 11.114 -40.807 1.00 86.50 300 ARG A N 1
ATOM 2438 C CA . ARG A 1 300 ? 37.712 10.229 -41.678 1.00 86.50 300 ARG A CA 1
ATOM 2439 C C . ARG A 1 300 ? 37.505 8.835 -41.077 1.00 86.50 300 ARG A C 1
ATOM 2441 O O . ARG A 1 300 ? 36.408 8.294 -41.198 1.00 86.50 300 ARG A O 1
ATOM 2448 N N . ARG A 1 301 ? 38.517 8.259 -40.416 1.00 86.31 301 ARG A N 1
ATOM 2449 C CA . ARG A 1 301 ? 38.403 6.951 -39.744 1.00 86.31 301 ARG A CA 1
ATOM 2450 C C . ARG A 1 301 ? 37.450 6.996 -38.554 1.00 86.31 301 ARG A C 1
ATOM 2452 O O . ARG A 1 301 ? 36.615 6.104 -38.445 1.00 86.31 301 ARG A O 1
ATOM 2459 N N . LYS A 1 302 ? 37.478 8.052 -37.736 1.00 85.94 302 LYS A N 1
ATOM 2460 C CA . LYS A 1 302 ? 36.513 8.236 -36.633 1.00 85.94 302 LYS A CA 1
ATOM 2461 C C . LYS A 1 302 ? 35.064 8.275 -37.128 1.00 85.94 302 LYS A C 1
ATOM 2463 O O . LYS A 1 302 ? 34.170 7.767 -36.462 1.00 85.94 302 LYS A O 1
ATOM 2468 N N . HIS A 1 303 ? 34.838 8.811 -38.328 1.00 89.56 303 HIS A N 1
ATOM 2469 C CA . HIS A 1 303 ? 33.506 8.923 -38.928 1.00 89.56 303 HIS A CA 1
ATOM 2470 C C . HIS A 1 303 ? 33.075 7.711 -39.774 1.00 89.56 303 HIS A C 1
ATOM 2472 O O . HIS A 1 303 ? 32.002 7.743 -40.384 1.00 89.56 303 HIS A O 1
ATOM 2478 N N . ARG A 1 304 ? 33.882 6.640 -39.840 1.00 94.06 304 ARG A N 1
ATOM 2479 C CA . ARG A 1 304 ? 33.590 5.493 -40.716 1.00 94.06 304 ARG A CA 1
ATOM 2480 C C . ARG A 1 304 ? 32.515 4.560 -40.166 1.00 94.06 304 ARG A C 1
ATOM 2482 O O . ARG A 1 304 ? 31.772 3.976 -40.950 1.00 94.06 304 ARG A O 1
ATOM 2489 N N . LEU A 1 305 ? 32.451 4.394 -38.843 1.00 96.12 305 LEU A N 1
ATOM 2490 C CA . LEU A 1 305 ? 31.517 3.469 -38.207 1.00 96.12 305 LEU A CA 1
ATOM 2491 C C . LEU A 1 305 ? 30.174 4.160 -38.013 1.00 96.12 305 LEU A C 1
ATOM 2493 O O . LEU A 1 305 ? 30.086 5.181 -37.329 1.00 96.12 305 LEU A O 1
ATOM 2497 N N . LYS A 1 306 ? 29.128 3.597 -38.613 1.00 96.12 306 LYS A N 1
ATOM 2498 C CA . LYS A 1 306 ? 27.795 4.199 -38.636 1.00 96.12 306 LYS A CA 1
ATOM 2499 C C . LYS A 1 306 ? 26.715 3.213 -38.225 1.00 96.12 306 LYS A C 1
ATOM 2501 O O . LYS A 1 306 ? 26.823 2.015 -38.476 1.00 96.12 306 LYS A O 1
ATOM 2506 N N . TYR A 1 307 ? 25.644 3.715 -37.623 1.00 96.81 307 TYR A N 1
ATOM 2507 C CA . TYR A 1 307 ? 24.464 2.910 -37.319 1.00 96.81 307 TYR A CA 1
ATOM 2508 C C . TYR A 1 307 ? 23.607 2.700 -38.568 1.00 96.81 307 TYR A C 1
ATOM 2510 O O . TYR A 1 307 ? 23.176 3.660 -39.205 1.00 96.81 307 TYR A O 1
ATOM 2518 N N . ILE A 1 308 ? 23.258 1.451 -38.883 1.00 97.06 308 ILE A N 1
ATOM 2519 C CA . ILE A 1 308 ? 22.433 1.142 -40.064 1.00 97.06 308 ILE A CA 1
ATOM 2520 C C . ILE A 1 308 ? 21.022 1.750 -39.988 1.00 97.06 308 ILE A C 1
ATOM 2522 O O . ILE A 1 308 ? 20.428 2.079 -41.015 1.00 97.06 308 ILE A O 1
ATOM 2526 N N . CYS A 1 309 ? 20.480 1.955 -38.784 1.00 96.56 309 CYS A N 1
ATOM 2527 C CA . CYS A 1 309 ? 19.133 2.493 -38.589 1.00 96.56 309 CYS A CA 1
ATOM 2528 C C . CYS A 1 309 ? 18.995 3.951 -39.074 1.00 96.56 309 CYS A C 1
ATOM 2530 O O . CYS A 1 309 ? 18.000 4.272 -39.720 1.00 96.56 309 CYS A O 1
ATOM 2532 N N . CYS A 1 310 ? 20.001 4.808 -38.869 1.00 95.69 310 CYS A N 1
ATOM 2533 C CA . CYS A 1 310 ? 19.900 6.257 -39.118 1.00 95.69 310 CYS A CA 1
ATOM 2534 C C . CYS A 1 310 ? 21.125 6.908 -39.778 1.00 95.69 310 CYS A C 1
ATOM 2536 O O . CYS A 1 310 ? 21.120 8.116 -39.976 1.00 95.69 310 CYS A O 1
ATOM 2538 N N . ASP A 1 311 ? 22.161 6.137 -40.107 1.00 95.00 311 ASP A N 1
ATOM 2539 C CA . ASP A 1 311 ? 23.434 6.623 -40.657 1.00 95.00 311 ASP A CA 1
ATOM 2540 C C . ASP A 1 311 ? 24.226 7.586 -39.749 1.00 95.00 311 ASP A C 1
ATOM 2542 O O . ASP A 1 311 ? 25.207 8.194 -40.177 1.00 95.00 311 ASP A O 1
ATOM 2546 N N . GLN A 1 312 ? 23.843 7.707 -38.475 1.00 95.31 312 GLN A N 1
ATOM 2547 C CA . GLN A 1 312 ? 24.618 8.463 -37.494 1.00 95.31 312 GLN A CA 1
ATOM 2548 C C . GLN A 1 312 ? 25.949 7.766 -37.201 1.00 95.31 312 GLN A C 1
ATOM 2550 O O . GLN A 1 312 ? 26.013 6.539 -37.073 1.00 95.31 312 GLN A O 1
ATOM 2555 N N . THR A 1 313 ? 27.003 8.565 -37.067 1.00 94.56 313 THR A N 1
ATOM 2556 C CA . THR A 1 313 ? 28.341 8.111 -36.687 1.00 94.56 313 THR A CA 1
ATOM 2557 C C . THR A 1 313 ? 28.357 7.603 -35.247 1.00 94.56 313 THR A C 1
ATOM 2559 O O . THR A 1 313 ? 27.814 8.244 -34.347 1.00 94.56 313 THR A O 1
ATOM 2562 N N . LEU A 1 314 ? 29.015 6.467 -35.015 1.00 93.94 314 LEU A N 1
ATOM 2563 C CA . LEU A 1 314 ? 29.298 5.979 -33.671 1.00 93.94 314 LEU A CA 1
ATOM 2564 C C . LEU A 1 314 ? 30.268 6.936 -32.963 1.00 93.94 314 LEU A C 1
ATOM 2566 O O . LEU A 1 314 ? 31.394 7.121 -33.411 1.00 93.94 314 LEU A O 1
ATOM 2570 N N . GLN A 1 315 ? 29.849 7.495 -31.831 1.00 88.69 315 GLN A N 1
ATOM 2571 C CA . GLN A 1 315 ? 30.707 8.298 -30.960 1.00 88.69 315 GLN A CA 1
ATOM 2572 C C . GLN A 1 315 ? 31.181 7.466 -29.760 1.00 88.69 315 GLN A C 1
ATOM 2574 O O . GLN A 1 315 ? 30.394 6.727 -29.158 1.00 88.69 315 GLN A O 1
ATOM 2579 N N . ILE A 1 316 ? 32.467 7.585 -29.416 1.00 83.69 316 ILE A N 1
ATOM 2580 C CA . ILE A 1 316 ? 33.053 7.018 -28.196 1.00 83.69 316 ILE A CA 1
ATOM 2581 C C . ILE A 1 316 ? 32.965 8.087 -27.105 1.00 83.69 316 ILE A C 1
ATOM 2583 O O . ILE A 1 316 ? 33.517 9.168 -27.272 1.00 83.69 316 ILE A O 1
ATOM 2587 N N . GLY A 1 317 ? 32.284 7.789 -25.997 1.00 72.75 317 GLY A N 1
ATOM 2588 C CA . GLY A 1 317 ? 32.136 8.729 -24.881 1.00 72.75 317 GLY A CA 1
ATOM 2589 C C . GLY A 1 317 ? 31.134 9.850 -25.176 1.00 72.75 317 GLY A C 1
ATOM 2590 O O . GLY A 1 317 ? 31.459 10.868 -25.772 1.00 72.75 317 GLY A O 1
ATOM 2591 N N . GLY A 1 318 ? 29.891 9.659 -24.737 1.00 75.31 318 GLY A N 1
ATOM 2592 C CA . GLY A 1 318 ? 28.799 10.617 -24.895 1.00 75.31 318 GLY A CA 1
ATOM 2593 C C . GLY A 1 318 ? 27.448 9.946 -24.661 1.00 75.31 318 GLY A C 1
ATOM 2594 O O . GLY A 1 318 ? 27.338 8.719 -24.740 1.00 75.31 318 GLY A O 1
ATOM 2595 N N . THR A 1 319 ? 26.421 10.739 -24.359 1.00 74.50 319 THR A N 1
ATOM 2596 C CA . THR A 1 319 ? 25.038 10.256 -24.301 1.00 74.50 319 THR A CA 1
ATOM 2597 C C . THR A 1 319 ? 24.627 9.768 -25.686 1.00 74.50 319 THR A C 1
ATOM 2599 O O . THR A 1 319 ? 24.790 10.473 -26.683 1.00 74.50 319 THR A O 1
ATOM 2602 N N . ILE A 1 320 ? 24.119 8.540 -25.767 1.00 75.25 320 ILE A N 1
ATOM 2603 C CA . ILE A 1 320 ? 23.704 7.952 -27.041 1.00 75.25 320 ILE A CA 1
ATOM 2604 C C . ILE A 1 320 ? 22.422 8.649 -27.478 1.00 75.25 320 ILE A C 1
ATOM 2606 O O . ILE A 1 320 ? 21.347 8.394 -26.939 1.00 75.25 320 ILE A O 1
ATOM 2610 N N . ASN A 1 321 ? 22.514 9.493 -28.497 1.00 86.69 321 ASN A N 1
ATOM 2611 C CA . ASN A 1 321 ? 21.330 10.077 -29.111 1.00 86.69 321 ASN A CA 1
ATOM 2612 C C . ASN A 1 321 ? 20.703 9.074 -30.080 1.00 86.69 321 ASN A C 1
ATOM 2614 O O . ASN A 1 321 ? 20.841 9.187 -31.294 1.00 86.69 321 ASN A O 1
ATOM 2618 N N . GLY A 1 322 ? 20.015 8.077 -29.523 1.00 93.06 322 GLY A N 1
ATOM 2619 C CA . GLY A 1 322 ? 19.316 7.070 -30.305 1.00 93.06 322 GLY A CA 1
ATOM 2620 C C . GLY A 1 322 ? 18.303 7.675 -31.277 1.00 93.06 322 GLY A C 1
ATOM 2621 O O . GLY A 1 322 ? 17.577 8.614 -30.948 1.00 93.06 322 GLY A O 1
ATOM 2622 N N . CYS A 1 323 ? 18.224 7.120 -32.485 1.00 95.75 323 CYS A N 1
ATOM 2623 C CA . CYS A 1 323 ? 17.283 7.589 -33.503 1.00 95.75 323 CYS A CA 1
ATOM 2624 C C . CYS A 1 323 ? 15.847 7.093 -33.280 1.00 95.75 323 CYS A C 1
ATOM 2626 O O . CYS A 1 323 ? 14.923 7.600 -33.915 1.00 95.75 323 CYS A O 1
ATOM 2628 N N . LYS A 1 324 ? 15.651 6.088 -32.416 1.00 95.56 324 LYS A N 1
ATOM 2629 C CA . LYS A 1 324 ? 14.334 5.566 -32.050 1.00 95.56 324 LYS A CA 1
ATOM 2630 C C . LYS A 1 324 ? 13.957 5.975 -30.637 1.00 95.56 324 LYS A C 1
ATOM 2632 O O . LYS A 1 324 ? 14.801 6.051 -29.750 1.00 95.56 324 LYS A O 1
ATOM 2637 N N . ARG A 1 325 ? 12.658 6.213 -30.458 1.00 96.38 325 ARG A N 1
ATOM 2638 C CA . ARG A 1 325 ? 12.022 6.598 -29.199 1.00 96.38 325 ARG A CA 1
ATOM 2639 C C . ARG A 1 325 ? 11.127 5.461 -28.728 1.00 96.38 325 ARG A C 1
ATOM 2641 O O . ARG A 1 325 ? 10.265 5.013 -29.480 1.00 96.38 325 ARG A O 1
ATOM 2648 N N . GLY A 1 326 ? 11.314 5.011 -27.496 1.00 95.06 326 GLY A N 1
ATOM 2649 C CA . GLY A 1 326 ? 10.543 3.913 -26.921 1.00 95.06 326 GLY A CA 1
ATOM 2650 C C . GLY A 1 326 ? 10.495 3.969 -25.402 1.00 95.06 326 GLY A C 1
ATOM 2651 O O . GLY A 1 326 ? 10.932 4.943 -24.790 1.00 95.06 326 GLY A O 1
ATOM 2652 N N . LYS A 1 327 ? 9.931 2.929 -24.796 1.00 96.06 327 LYS A N 1
ATOM 2653 C CA . LYS A 1 327 ? 10.175 2.620 -23.384 1.00 96.06 327 LYS A CA 1
ATOM 2654 C C . LYS A 1 327 ? 11.555 1.994 -23.243 1.00 96.06 327 LYS A C 1
ATOM 2656 O O . LYS A 1 327 ? 12.041 1.387 -24.195 1.00 96.06 327 LYS A O 1
ATOM 2661 N N . HIS A 1 328 ? 12.163 2.119 -22.073 1.00 95.00 328 HIS A N 1
ATOM 2662 C CA . HIS A 1 328 ? 13.316 1.301 -21.736 1.00 95.00 328 HIS A CA 1
ATOM 2663 C C . HIS A 1 328 ? 12.912 -0.172 -21.758 1.00 95.00 328 HIS A C 1
ATOM 2665 O O . HIS A 1 328 ? 11.800 -0.527 -21.354 1.00 95.00 328 HIS A O 1
ATOM 2671 N N . SER A 1 329 ? 13.815 -1.024 -22.240 1.00 90.56 329 SER A N 1
ATOM 2672 C CA . SER A 1 329 ? 13.569 -2.461 -22.255 1.00 90.56 329 SER A CA 1
ATOM 2673 C C . SER A 1 329 ? 13.430 -2.993 -20.829 1.00 90.56 329 SER A C 1
ATOM 2675 O O . SER A 1 329 ? 14.262 -2.657 -19.977 1.00 90.56 329 SER A O 1
ATOM 2677 N N . PRO A 1 330 ? 12.444 -3.869 -20.583 1.00 80.19 330 PRO A N 1
ATOM 2678 C CA . PRO A 1 330 ? 12.286 -4.532 -19.299 1.00 80.19 330 PRO A CA 1
ATOM 2679 C C . PRO A 1 330 ? 13.511 -5.401 -18.951 1.00 80.19 330 PRO A C 1
ATOM 2681 O O . PRO A 1 330 ? 14.240 -5.837 -19.852 1.00 80.19 330 PRO A O 1
ATOM 2684 N N . PRO A 1 331 ? 13.737 -5.683 -17.653 1.00 77.62 331 PRO A N 1
ATOM 2685 C CA . PRO A 1 331 ? 14.962 -6.314 -17.148 1.00 77.62 331 PRO A CA 1
ATOM 2686 C C . PRO A 1 331 ? 15.169 -7.771 -17.590 1.00 77.62 331 PRO A C 1
ATOM 2688 O O . PRO A 1 331 ? 16.255 -8.312 -17.411 1.00 77.62 331 PRO A O 1
ATOM 2691 N N . HIS A 1 332 ? 14.151 -8.421 -18.161 1.00 85.69 332 HIS A N 1
ATOM 2692 C CA . HIS A 1 332 ? 14.233 -9.825 -18.569 1.00 85.69 332 HIS A CA 1
ATOM 2693 C C . HIS A 1 332 ? 14.964 -10.049 -19.899 1.00 85.69 332 HIS A C 1
ATOM 2695 O O . HIS A 1 332 ? 15.341 -11.181 -20.179 1.00 85.69 332 HIS A O 1
ATOM 2701 N N . ILE A 1 333 ? 15.162 -9.008 -20.719 1.00 90.00 333 ILE A N 1
ATOM 2702 C CA . ILE A 1 333 ? 15.945 -9.122 -21.955 1.00 90.00 333 ILE A CA 1
ATOM 2703 C C . ILE A 1 333 ? 17.408 -8.868 -21.615 1.00 90.00 333 ILE A C 1
ATOM 2705 O O . ILE A 1 333 ? 17.782 -7.781 -21.175 1.00 90.00 333 ILE A O 1
ATOM 2709 N N . THR A 1 334 ? 18.256 -9.859 -21.855 1.00 91.25 334 THR A N 1
ATOM 2710 C CA . THR A 1 334 ? 19.701 -9.717 -21.704 1.00 91.25 334 THR A CA 1
ATOM 2711 C C . THR A 1 334 ? 20.290 -8.874 -22.836 1.00 91.25 334 THR A C 1
ATOM 2713 O O . THR A 1 334 ? 19.762 -8.797 -23.948 1.00 91.25 334 THR A O 1
ATOM 2716 N N . ARG A 1 335 ? 21.458 -8.267 -22.592 1.00 88.75 335 ARG A N 1
ATOM 2717 C CA . ARG A 1 335 ? 22.181 -7.512 -23.630 1.00 88.75 335 ARG A CA 1
ATOM 2718 C C . ARG A 1 335 ? 22.459 -8.358 -24.880 1.00 88.75 335 ARG A C 1
ATOM 2720 O O . ARG A 1 335 ? 22.288 -7.862 -25.988 1.00 88.75 335 ARG A O 1
ATOM 2727 N N . ASN A 1 336 ? 22.825 -9.627 -24.711 1.00 90.25 336 ASN A N 1
ATOM 2728 C CA . ASN A 1 336 ? 23.119 -10.527 -25.830 1.00 90.25 336 ASN A CA 1
ATOM 2729 C C . ASN A 1 336 ? 21.870 -10.826 -26.674 1.00 90.25 336 ASN A C 1
ATOM 2731 O O . ASN A 1 336 ? 21.953 -10.908 -27.901 1.00 90.25 336 ASN A O 1
ATOM 2735 N N . GLU A 1 337 ? 20.707 -10.974 -26.035 1.00 92.19 337 GLU A N 1
ATOM 2736 C CA . GLU A 1 337 ? 19.434 -11.153 -26.739 1.00 92.19 337 GLU A CA 1
ATOM 2737 C C . GLU A 1 337 ? 19.068 -9.902 -27.531 1.00 92.19 337 GLU A C 1
ATOM 2739 O O . GLU A 1 337 ? 18.756 -10.010 -28.718 1.00 92.19 337 GLU A O 1
ATOM 2744 N N . TRP A 1 338 ? 19.189 -8.718 -26.922 1.00 91.50 338 TRP A N 1
ATOM 2745 C CA . TRP A 1 338 ? 18.963 -7.448 -27.614 1.00 91.50 338 TRP A CA 1
ATOM 2746 C C . TRP A 1 338 ? 19.889 -7.280 -28.827 1.00 91.50 338 TRP A C 1
ATOM 2748 O O . TRP A 1 338 ? 19.428 -7.009 -29.935 1.00 91.50 338 TRP A O 1
ATOM 2758 N N . GLU A 1 339 ? 21.190 -7.524 -28.665 1.00 89.56 339 GLU A N 1
ATOM 2759 C CA . GLU A 1 339 ? 22.160 -7.460 -29.765 1.00 89.56 339 GLU A CA 1
ATOM 2760 C C . GLU A 1 339 ? 21.844 -8.470 -30.880 1.00 89.56 339 GLU A C 1
ATOM 2762 O O . GLU A 1 339 ? 21.981 -8.163 -32.069 1.00 89.56 339 GLU A O 1
ATOM 2767 N N . SER A 1 340 ? 21.372 -9.668 -30.523 1.00 90.38 340 SER A N 1
ATOM 2768 C CA . SER A 1 340 ? 20.914 -10.668 -31.489 1.00 90.38 340 SER A CA 1
ATOM 2769 C C . SER A 1 340 ? 19.685 -10.188 -32.269 1.00 90.38 340 SER A C 1
ATOM 2771 O O . SER A 1 340 ? 19.639 -10.375 -33.488 1.00 90.38 340 SER A O 1
ATOM 2773 N N . VAL A 1 341 ? 18.722 -9.533 -31.610 1.00 90.38 341 VAL A N 1
ATOM 2774 C CA . VAL A 1 341 ? 17.555 -8.919 -32.269 1.00 90.38 341 VAL A CA 1
ATOM 2775 C C . VAL A 1 341 ? 18.007 -7.857 -33.274 1.00 90.38 341 VAL A C 1
ATOM 2777 O O . VAL A 1 341 ? 17.626 -7.931 -34.445 1.00 90.38 341 VAL A O 1
ATOM 2780 N N . CYS A 1 342 ? 18.900 -6.947 -32.875 1.00 89.19 342 CYS A N 1
ATOM 2781 C CA . CYS A 1 342 ? 19.435 -5.906 -33.760 1.00 89.19 342 CYS A CA 1
ATOM 2782 C C . CYS A 1 342 ? 20.140 -6.490 -35.000 1.00 89.19 342 CYS A C 1
ATOM 2784 O O . CYS A 1 342 ? 19.960 -6.012 -36.121 1.00 89.19 342 CYS A O 1
ATOM 2786 N N . ASN A 1 343 ? 20.918 -7.564 -34.827 1.00 87.69 343 ASN A N 1
ATOM 2787 C CA . ASN A 1 343 ? 21.670 -8.212 -35.911 1.00 87.69 343 ASN A CA 1
ATOM 2788 C C . ASN A 1 343 ? 20.803 -9.059 -36.858 1.00 87.69 343 ASN A C 1
ATOM 2790 O O . ASN A 1 343 ? 21.191 -9.339 -38.003 1.00 87.69 343 ASN A O 1
ATOM 2794 N N . ARG A 1 344 ? 19.653 -9.541 -36.381 1.00 90.44 344 ARG A N 1
ATOM 2795 C CA . ARG A 1 344 ? 18.718 -10.371 -37.157 1.00 90.44 344 ARG A CA 1
ATOM 2796 C C . ARG A 1 344 ? 17.587 -9.568 -37.787 1.00 90.44 344 ARG A C 1
ATOM 2798 O O . ARG A 1 344 ? 16.792 -10.153 -38.515 1.00 90.44 344 ARG A O 1
ATOM 2805 N N . ASN A 1 345 ? 17.547 -8.255 -37.573 1.00 94.44 345 ASN A N 1
ATOM 2806 C CA . ASN A 1 345 ? 16.558 -7.382 -38.185 1.00 94.44 345 ASN A CA 1
ATOM 2807 C C . ASN A 1 345 ? 16.666 -7.426 -39.726 1.00 94.44 345 ASN A C 1
ATOM 2809 O O . ASN A 1 345 ? 17.679 -7.026 -40.309 1.00 94.44 345 ASN A O 1
ATOM 2813 N N . GLN A 1 346 ? 15.624 -7.949 -40.378 1.00 95.81 346 GLN A N 1
ATOM 2814 C CA . GLN A 1 346 ? 15.583 -8.157 -41.826 1.00 95.81 346 GLN A CA 1
ATOM 2815 C C . GLN A 1 346 ? 15.611 -6.835 -42.603 1.00 95.81 346 GLN A C 1
ATOM 2817 O O . GLN A 1 346 ? 16.362 -6.724 -43.572 1.00 95.81 346 GLN A O 1
ATOM 2822 N N . GLU A 1 347 ? 14.889 -5.816 -42.133 1.00 96.44 347 GLU A N 1
ATOM 2823 C CA . GLU A 1 347 ? 14.854 -4.481 -42.744 1.00 96.44 347 GLU A CA 1
ATOM 2824 C C . GLU A 1 347 ? 16.271 -3.890 -42.838 1.00 96.44 347 GLU A C 1
ATOM 2826 O O . GLU A 1 347 ? 16.700 -3.392 -43.881 1.00 96.44 347 GLU A O 1
ATOM 2831 N N . TYR A 1 348 ? 17.065 -4.024 -41.771 1.00 96.50 348 TYR A N 1
ATOM 2832 C CA . TYR A 1 348 ? 18.443 -3.527 -41.751 1.00 96.50 348 TYR A CA 1
ATOM 2833 C C . TYR A 1 348 ? 19.402 -4.331 -42.621 1.00 96.50 348 TYR A C 1
ATOM 2835 O O . TYR A 1 348 ? 20.345 -3.766 -43.185 1.00 96.50 348 TYR A O 1
ATOM 2843 N N . ARG A 1 349 ? 19.144 -5.626 -42.807 1.00 94.69 349 ARG A N 1
ATOM 2844 C CA . ARG A 1 349 ? 19.897 -6.447 -43.764 1.00 94.69 349 ARG A CA 1
ATOM 2845 C C . ARG A 1 349 ? 19.609 -6.030 -45.203 1.00 94.69 349 ARG A C 1
ATOM 2847 O O . ARG A 1 349 ? 20.548 -5.871 -45.981 1.00 94.69 349 ARG A O 1
ATOM 2854 N N . GLU A 1 350 ? 18.348 -5.790 -45.546 1.00 96.69 350 GLU A N 1
ATOM 2855 C CA . GLU A 1 350 ? 17.939 -5.310 -46.873 1.00 96.69 350 GLU A CA 1
ATOM 2856 C C . GLU A 1 350 ? 18.494 -3.909 -47.165 1.00 96.69 350 GLU A C 1
ATOM 2858 O O . GLU A 1 350 ? 19.040 -3.659 -48.248 1.00 96.69 350 GLU A O 1
ATOM 2863 N N . LYS A 1 351 ? 18.467 -3.016 -46.166 1.00 96.19 351 LYS A N 1
ATOM 2864 C CA . LYS A 1 351 ? 19.095 -1.691 -46.248 1.00 96.19 351 LYS A CA 1
ATOM 2865 C C . LYS A 1 351 ? 20.597 -1.795 -46.522 1.00 96.19 351 LYS A C 1
ATOM 2867 O O . LYS A 1 351 ? 21.096 -1.136 -47.434 1.00 96.19 351 LYS A O 1
ATOM 2872 N N . ARG A 1 352 ? 21.318 -2.672 -45.812 1.00 95.56 352 ARG A N 1
ATOM 2873 C CA . ARG A 1 352 ? 22.749 -2.929 -46.060 1.00 95.56 352 ARG A CA 1
ATOM 2874 C C . ARG A 1 352 ? 23.009 -3.457 -47.473 1.00 95.56 352 ARG A C 1
ATOM 2876 O O . ARG A 1 352 ? 23.927 -2.981 -48.134 1.00 95.56 352 ARG A O 1
ATOM 2883 N N . LEU A 1 353 ? 22.208 -4.407 -47.961 1.00 96.19 353 LEU A N 1
ATOM 2884 C CA . LEU A 1 353 ? 22.342 -4.930 -49.328 1.00 96.19 353 LEU A CA 1
ATOM 2885 C C . LEU A 1 353 ? 22.123 -3.842 -50.385 1.00 96.19 353 LEU A C 1
ATOM 2887 O O . LEU A 1 353 ? 22.818 -3.813 -51.399 1.00 96.19 353 LEU A O 1
ATOM 2891 N N . THR A 1 354 ? 21.188 -2.928 -50.139 1.00 96.56 354 THR A N 1
ATOM 2892 C CA . THR A 1 354 ? 20.939 -1.782 -51.021 1.00 96.56 354 THR A CA 1
ATOM 2893 C C . THR A 1 354 ? 22.141 -0.837 -51.057 1.00 96.56 354 THR A C 1
ATOM 2895 O O . THR A 1 354 ? 22.580 -0.446 -52.139 1.00 96.56 354 THR A O 1
ATOM 2898 N N . LEU A 1 355 ? 22.735 -0.531 -49.898 1.00 95.44 355 LEU A N 1
ATOM 2899 C CA . LEU A 1 355 ? 23.962 0.271 -49.814 1.00 95.44 355 LEU A CA 1
ATOM 2900 C C . LEU A 1 355 ? 25.130 -0.380 -50.576 1.00 95.44 355 LEU A C 1
ATOM 2902 O O . LEU A 1 355 ? 25.838 0.308 -51.310 1.00 95.44 355 LEU A O 1
ATOM 2906 N N . LEU A 1 356 ? 25.290 -1.704 -50.465 1.00 94.94 356 LEU A N 1
ATOM 2907 C CA . LEU A 1 356 ? 26.302 -2.461 -51.213 1.00 94.94 356 LEU A CA 1
ATOM 2908 C C . LEU A 1 356 ? 26.094 -2.371 -52.728 1.00 94.94 356 LEU A C 1
ATOM 2910 O O . LEU A 1 356 ? 27.037 -2.072 -53.458 1.00 94.94 356 LEU A O 1
ATOM 2914 N N . LYS A 1 357 ? 24.862 -2.579 -53.208 1.00 95.56 357 LYS A N 1
ATOM 2915 C CA . LYS A 1 357 ? 24.534 -2.472 -54.640 1.00 95.56 357 LYS A CA 1
ATOM 2916 C C . LYS A 1 357 ? 24.852 -1.083 -55.189 1.00 95.56 357 LYS A C 1
ATOM 2918 O O . LYS A 1 357 ? 25.468 -0.970 -56.246 1.00 95.56 357 LYS A O 1
ATOM 2923 N N . ASN A 1 358 ? 24.484 -0.036 -54.451 1.00 94.12 358 ASN A N 1
ATOM 2924 C CA . ASN A 1 358 ? 24.769 1.343 -54.842 1.00 94.12 358 ASN A CA 1
ATOM 2925 C C . ASN A 1 358 ? 26.277 1.611 -54.925 1.00 94.12 358 ASN A C 1
ATOM 2927 O O . ASN A 1 358 ? 26.726 2.275 -55.854 1.00 94.12 358 ASN A O 1
ATOM 2931 N N . ARG A 1 359 ? 27.070 1.059 -54.000 1.00 91.94 359 ARG A N 1
ATOM 2932 C CA . ARG A 1 359 ? 28.533 1.186 -54.018 1.00 91.94 359 ARG A CA 1
ATOM 2933 C C . ARG A 1 359 ? 29.164 0.524 -55.239 1.00 91.94 359 ARG A C 1
ATOM 2935 O O . ARG A 1 359 ? 29.985 1.154 -55.896 1.00 91.94 359 ARG A O 1
ATOM 2942 N N . VAL A 1 360 ? 28.758 -0.707 -55.556 1.00 93.06 360 VAL A N 1
ATOM 2943 C CA . VAL A 1 360 ? 29.249 -1.425 -56.744 1.00 93.06 360 VAL A CA 1
ATOM 2944 C C . VAL A 1 360 ? 28.908 -0.653 -58.017 1.00 93.06 360 VAL A C 1
ATOM 2946 O O . VAL A 1 360 ? 29.771 -0.480 -58.872 1.00 93.06 360 VAL A O 1
ATOM 2949 N N . ARG A 1 361 ? 27.681 -0.125 -58.115 1.00 94.00 361 ARG A N 1
ATOM 2950 C CA . ARG A 1 361 ? 27.260 0.694 -59.259 1.00 94.00 361 ARG A CA 1
ATOM 2951 C C . ARG A 1 361 ? 28.133 1.944 -59.419 1.00 94.00 361 ARG A C 1
ATOM 2953 O O . ARG A 1 361 ? 28.651 2.181 -60.501 1.00 94.00 361 ARG A O 1
ATOM 2960 N N . LEU A 1 362 ? 28.353 2.697 -58.338 1.00 91.75 362 LEU A N 1
ATOM 2961 C CA . LEU A 1 362 ? 29.199 3.899 -58.362 1.00 91.75 362 LEU A CA 1
ATOM 2962 C C . LEU A 1 362 ? 30.654 3.586 -58.748 1.00 91.75 362 LEU A C 1
ATOM 2964 O O . LEU A 1 362 ? 31.281 4.360 -59.462 1.00 91.75 362 LEU A O 1
ATOM 2968 N N . GLN A 1 363 ? 31.197 2.448 -58.308 1.00 90.69 363 GLN A N 1
ATOM 2969 C CA . GLN A 1 363 ? 32.537 2.008 -58.713 1.00 90.69 363 GLN A CA 1
ATOM 2970 C C . GLN A 1 363 ? 32.606 1.658 -60.205 1.00 90.69 363 GLN A C 1
ATOM 2972 O O . GLN A 1 363 ? 33.595 1.973 -60.859 1.00 90.69 363 GLN A O 1
ATOM 2977 N N . GLN A 1 364 ? 31.567 1.027 -60.756 1.00 92.56 364 GLN A N 1
ATOM 2978 C CA . GLN A 1 364 ? 31.487 0.733 -62.189 1.00 92.56 364 GLN A CA 1
ATOM 2979 C C . GLN A 1 364 ? 31.395 2.013 -63.029 1.00 92.56 364 GLN A C 1
ATOM 2981 O O . GLN A 1 364 ? 32.070 2.111 -64.052 1.00 92.56 364 GLN A O 1
ATOM 2986 N N . GLU A 1 365 ? 30.610 2.996 -62.581 1.00 93.62 365 GLU A N 1
ATOM 2987 C CA . GLU A 1 365 ? 30.502 4.316 -63.218 1.00 93.62 365 GLU A CA 1
ATOM 2988 C C . GLU A 1 365 ? 31.852 5.051 -63.205 1.00 93.62 365 GLU A C 1
ATOM 2990 O O . GLU A 1 365 ? 32.288 5.540 -64.242 1.00 93.62 365 GLU A O 1
ATOM 2995 N N . LEU A 1 366 ? 32.560 5.052 -62.068 1.00 92.38 366 LEU A N 1
ATOM 2996 C CA . LEU A 1 366 ? 33.895 5.653 -61.943 1.00 92.38 366 LEU A CA 1
ATOM 2997 C C . LEU A 1 366 ? 34.950 4.988 -62.833 1.00 92.38 366 LEU A C 1
ATOM 2999 O O . LEU A 1 366 ? 35.834 5.677 -63.314 1.00 92.38 366 LEU A O 1
ATOM 3003 N N . ASN A 1 367 ? 34.866 3.674 -63.050 1.00 91.25 367 ASN A N 1
ATOM 3004 C CA . ASN A 1 367 ? 35.803 2.950 -63.916 1.00 91.25 367 ASN A CA 1
ATOM 3005 C C . ASN A 1 367 ? 35.475 3.085 -65.415 1.00 91.25 367 ASN A C 1
ATOM 3007 O O . ASN A 1 367 ? 36.261 2.639 -66.250 1.00 91.25 367 ASN A O 1
ATOM 3011 N N . SER A 1 368 ? 34.299 3.620 -65.755 1.00 88.81 368 SER A N 1
ATOM 3012 C CA . SER A 1 368 ? 33.845 3.816 -67.141 1.00 88.81 368 SER A CA 1
ATOM 3013 C C . SER A 1 368 ? 34.150 5.222 -67.679 1.00 88.81 368 SER A C 1
ATOM 3015 O O . SER A 1 368 ? 33.903 5.487 -68.857 1.00 88.81 368 SER A O 1
ATOM 3017 N N . HIS A 1 369 ? 34.666 6.105 -66.822 1.00 77.06 369 HIS A N 1
ATOM 3018 C CA . HIS A 1 369 ? 35.137 7.456 -67.124 1.00 77.06 369 HIS A CA 1
ATOM 3019 C C . HIS A 1 369 ? 36.651 7.525 -66.938 1.00 77.06 369 HIS A C 1
ATOM 3021 O O . HIS A 1 369 ? 37.281 8.287 -67.706 1.00 77.06 369 HIS A O 1
#

Secondary structure (DSSP, 8-state):
-----HHHHHHHHHT-S--TTEEEEEEEEEETTTTEEEEEEEEEPTTT--EEEEEEEEEPPTT-SSHHHHHHHHHHHHHHTT-SEEEEE-HHHHHHTT--SHHHHHHHHHHHHHHHHHSSEEEEEEEHHHHH-EEEEEEEETTEEEEEEEES-HHHHHHHHHHHHH--B-------SSS-----EEEEEEEE--HHHHHHHHHHTTPPPPHHHHHHHHHHHHHHH--EEPTTT--EE-GGG--TTSEEE--SPEEESSSTT--EE-HHHHHHHHHHHHHHHHHHHTTSPPPHHHHHHHHHHHTSEEETTT-PBPPSSS----SEEEPPPPTTS-HHHHHHHHHH-HHHHHHHHHHHHHHHHHHHHHHT-